Protein AF-0000000083422064 (afdb_homodimer)

pLDDT: mean 83.76, std 15.26, range [26.17, 97.67]

Solvent-accessible surface area (backbone atoms only — not comparable to full-atom values): 13224 Å² total; per-residue (Å²): 110,72,68,71,79,66,64,70,32,54,65,44,73,30,82,69,44,94,26,35,26,42,20,42,29,53,26,81,83,47,46,39,37,39,36,17,10,52,66,19,40,39,33,31,31,41,64,96,53,79,52,73,77,44,75,48,80,80,56,93,42,35,27,40,32,39,38,67,26,60,92,58,43,27,36,37,36,28,24,64,71,22,46,30,37,34,29,31,60,86,76,69,40,79,58,38,71,46,77,48,92,32,68,53,41,51,23,58,35,52,30,49,85,59,75,49,59,36,35,21,19,69,83,11,30,32,41,34,69,77,111,72,67,70,79,65,62,71,31,54,65,44,74,29,82,70,43,94,26,34,28,43,20,41,28,51,26,81,86,48,46,38,37,39,36,15,9,54,70,19,40,40,34,32,32,41,64,93,53,80,54,74,78,43,76,48,78,79,57,92,43,35,25,40,32,40,39,65,26,59,91,58,44,26,37,38,37,26,24,66,72,23,48,30,36,33,30,31,58,86,76,69,39,78,56,38,72,48,80,46,94,32,69,54,42,50,22,56,35,51,30,50,83,59,77,48,59,36,34,21,18,69,83,11,29,31,43,35,70,78

Secondary structure (DSSP, 8-state):
--S-GGGGS-EEEEE--SS-EEEEEE-TTSSEEEEEETTSEEEEEETT--SEEEEEE--SS-EEEEEEETTTTEEEEEETT-EEEEEETTTTEEEEEEE---TTEEEEEE-TTSS-EEEEETTSEEEEE-/--S-GGGGS-EEEEE--SS-EEEEEE-TTSSEEEEEETTSEEEEEETT--SEEEEEE--SS-EEEEEEETTTTEEEEEETT-EEEEEETTTTEEEEEEE---TTEEEEEE-TTSS-EEEEETTSEEEEE-

InterPro domains:
  IPR001680 WD40 repeat [PF00400] (11-45)
  IPR001680 WD40 repeat [PF00400] (51-87)
  IPR001680 WD40 repeat [PF00400] (94-128)
  IPR001680 WD40 repeat [PS50082] (14-55)
  IPR001680 WD40 repeat [PS50082] (56-97)
  IPR001680 WD40 repeat [PS50082] (98-130)
  IPR001680 WD40 repeat [SM00320] (7-46)
  IPR001680 WD40 repeat [SM00320] (49-88)
  IPR001680 WD40 repeat [SM00320] (91-130)
  IPR015943 WD40/YVTN repeat-like-containing domain superfamily [G3DSA:2.130.10.10] (6-129)
  IPR036322 WD40-repeat-containing domain superfamily [SSF50978] (12-128)

Organism: Drosophila navojoa (NCBI:txid7232)

Sequence (260 aa):
MALPRNLVAKIYDIKAHDGKVTSLDLGETGRVLVTGGEDRNVNLWAIGQDECFMSLTGHNRSIECVRFAYKDNFVYSADDIGIIRRWDLNAQKIYSTLNGHMKSVRTLDFNPSGEYVVSGSNDTTVRVPGMALPRNLVAKIYDIKAHDGKVTSLDLGETGRVLVTGGEDRNVNLWAIGQDECFMSLTGHNRSIECVRFAYKDNFVYSADDIGIIRRWDLNAQKIYSTLNGHMKSVRTLDFNPSGEYVVSGSNDTTVRVPG

Nearest PDB structures (foldseek):
  6ucs-assembly2_B  TM=9.108E-01  e=7.479E-09  Homo sapiens
  1vyh-assembly5_S  TM=8.909E-01  e=8.827E-09  Mus musculus
  3mxx-assembly1_A  TM=8.924E-01  e=1.373E-08  Homo sapiens
  8bb4-assembly1_Q  TM=8.888E-01  e=1.373E-08  Homo sapiens
  3uvk-assembly1_A  TM=8.900E-01  e=1.811E-08  Homo sapiens

Foldseek 3Di:
DPPPPVVVPDDDDAPFDPADWQEKEAAPVRQKMWTFFQNQWIFIDGPVDRDTPAIQHDGPGGWNYWYAEQRNQWIWIAHQQGKIFIAGVVVSDTPDIDPDNPGAFNDWDADRHRPDMWTDHPVRDIDDDD/DPPPPVVVPDDDDAPFDPADWQEKEAAPVRQKMWTFFQNQWIFIDGPVDRDTPAIQHDGPGGWNYWYAEQRNQWIWIAHQQGKIFIAGVVVSDTPDIDPDNPGAFNDWDADRHRPDMWTDHPVRDIDDDD

Structure (mmCIF, N/CA/C/O backbone):
data_AF-0000000083422064-model_v1
#
loop_
_entity.id
_entity.type
_entity.pdbx_description
1 polymer 'Uncharacterized protein'
#
loop_
_atom_site.group_PDB
_atom_site.id
_atom_site.type_symbol
_atom_site.label_atom_id
_atom_site.label_alt_id
_atom_site.label_comp_id
_atom_site.label_asym_id
_atom_site.label_entity_id
_atom_site.label_seq_id
_atom_site.pdbx_PDB_ins_code
_atom_site.Cartn_x
_atom_site.Cartn_y
_atom_site.Cartn_z
_atom_site.occupancy
_atom_site.B_iso_or_equiv
_atom_site.auth_seq_id
_atom_site.auth_comp_id
_atom_site.auth_asym_id
_atom_site.auth_atom_id
_atom_site.pdbx_PDB_model_num
ATOM 1 N N . MET A 1 1 ? 7.646 -15.205 -18.549 1 26.17 1 MET A N 1
ATOM 2 C CA . MET A 1 1 ? 8.693 -14.25 -18.9 1 26.17 1 MET A CA 1
ATOM 3 C C . MET A 1 1 ? 9.495 -13.845 -17.667 1 26.17 1 MET A C 1
ATOM 5 O O . MET A 1 1 ? 8.921 -13.496 -16.635 1 26.17 1 MET A O 1
ATOM 9 N N . ALA A 1 2 ? 10.786 -14.138 -17.528 1 32.12 2 ALA A N 1
ATOM 10 C CA . ALA A 1 2 ? 11.761 -13.823 -16.487 1 32.12 2 ALA A CA 1
ATOM 11 C C . ALA A 1 2 ? 11.591 -12.389 -15.992 1 32.12 2 ALA A C 1
ATOM 13 O O . ALA A 1 2 ? 11.122 -11.522 -16.733 1 32.12 2 ALA A O 1
ATOM 14 N N . LEU A 1 3 ? 11.169 -12.095 -14.844 1 40.22 3 LEU A N 1
ATOM 15 C CA . LEU A 1 3 ? 11.528 -10.714 -14.542 1 40.22 3 LEU A CA 1
ATOM 16 C C . LEU A 1 3 ? 12.691 -10.252 -15.415 1 40.22 3 LEU A C 1
ATOM 18 O O . LEU A 1 3 ? 13.598 -11.033 -15.712 1 40.22 3 LEU A O 1
ATOM 22 N N . PRO A 1 4 ? 12.498 -9.25 -16.308 1 38.63 4 PRO A N 1
ATOM 23 C CA . PRO A 1 4 ? 13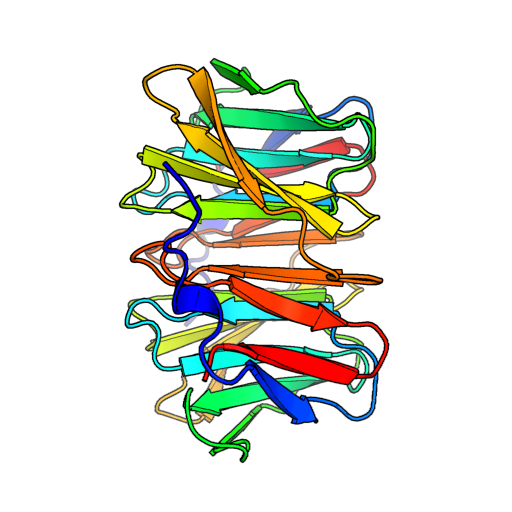.724 -8.998 -17.068 1 38.63 4 PRO A CA 1
ATOM 24 C C . PRO A 1 4 ? 14.988 -9.287 -16.263 1 38.63 4 PRO A C 1
ATOM 26 O O . PRO A 1 4 ? 15.011 -9.079 -15.047 1 38.63 4 PRO A O 1
ATOM 29 N N . ARG A 1 5 ? 15.738 -10.314 -16.543 1 38.61 5 ARG A N 1
ATOM 30 C CA . ARG A 1 5 ? 17.081 -10.656 -16.088 1 38.61 5 ARG A CA 1
ATOM 31 C C . ARG A 1 5 ? 17.777 -9.444 -15.476 1 38.61 5 ARG A C 1
ATOM 33 O O . ARG A 1 5 ? 18.631 -9.59 -14.599 1 38.61 5 ARG A O 1
ATOM 40 N N . ASN A 1 6 ? 17.61 -8.298 -16.181 1 39.03 6 ASN A N 1
ATOM 41 C CA . ASN A 1 6 ? 18.506 -7.188 -15.873 1 39.03 6 ASN A CA 1
ATOM 42 C C . ASN A 1 6 ? 18.104 -6.486 -14.579 1 39.03 6 ASN A C 1
ATOM 44 O O . ASN A 1 6 ? 18.235 -5.266 -14.464 1 39.03 6 ASN A O 1
ATOM 48 N N . LEU A 1 7 ? 17.117 -6.887 -13.983 1 42.7 7 LEU A N 1
ATOM 49 C CA . LEU A 1 7 ? 16.922 -6.237 -12.692 1 42.7 7 LEU A CA 1
ATOM 50 C C . LEU A 1 7 ? 18.22 -6.219 -11.891 1 42.7 7 LEU A C 1
ATOM 52 O O . LEU A 1 7 ? 18.212 -5.92 -10.694 1 42.7 7 LEU A O 1
ATOM 56 N N . VAL A 1 8 ? 19.224 -6.982 -12.412 1 44.28 8 VAL A N 1
ATOM 57 C CA . VAL A 1 8 ? 20.552 -6.883 -11.815 1 44.28 8 VAL A CA 1
ATOM 58 C C . VAL A 1 8 ? 21.013 -5.427 -11.818 1 44.28 8 VAL A C 1
ATOM 60 O O . VAL A 1 8 ? 22.21 -5.148 -11.919 1 44.28 8 VAL A O 1
ATOM 63 N N . ALA A 1 9 ? 20.157 -4.583 -12.326 1 52.78 9 ALA A N 1
ATOM 64 C CA . ALA A 1 9 ? 20.675 -3.228 -12.156 1 52.78 9 ALA A CA 1
ATOM 65 C C . ALA A 1 9 ? 21.11 -2.984 -10.714 1 52.78 9 ALA A C 1
ATOM 67 O O . ALA A 1 9 ? 20.698 -3.707 -9.804 1 52.78 9 ALA A O 1
ATOM 68 N N . LYS A 1 10 ? 22.078 -2.23 -10.548 1 62.45 10 LYS A N 1
ATOM 69 C CA . LYS A 1 10 ? 22.656 -1.809 -9.275 1 62.45 10 LYS A CA 1
ATOM 70 C C . LYS A 1 10 ? 21.566 -1.423 -8.279 1 62.45 10 LYS A C 1
ATOM 72 O O . LYS A 1 10 ? 20.698 -0.604 -8.587 1 62.45 10 LYS A O 1
ATOM 77 N N . ILE A 1 11 ? 21.212 -2.352 -7.436 1 73.82 11 ILE A N 1
ATOM 78 C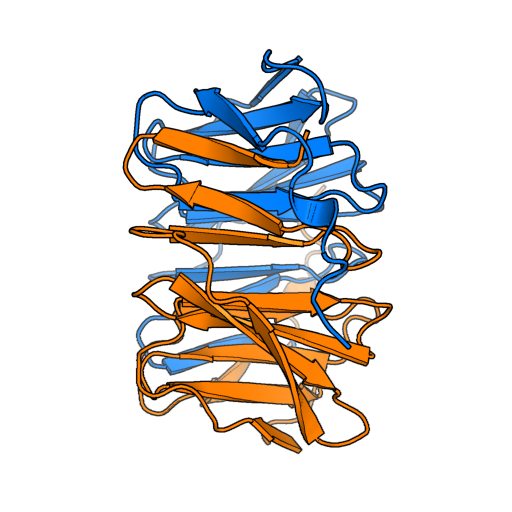 CA . ILE A 1 11 ? 20.344 -2.067 -6.299 1 73.82 11 ILE A CA 1
ATOM 79 C C . ILE A 1 11 ? 21.091 -1.205 -5.283 1 73.82 11 ILE A C 1
ATOM 81 O O . ILE A 1 11 ? 22.28 -1.416 -5.035 1 73.82 11 ILE A O 1
ATOM 85 N N . TYR A 1 12 ? 20.461 -0.091 -4.977 1 80 12 TYR A N 1
ATOM 86 C CA . TYR A 1 12 ? 21.033 0.681 -3.879 1 80 12 TYR A CA 1
ATOM 87 C C . TYR A 1 12 ? 20.023 0.856 -2.751 1 80 12 TYR A C 1
ATOM 89 O O . TYR A 1 12 ? 18.818 0.689 -2.957 1 80 12 TYR A O 1
ATOM 97 N N . ASP A 1 13 ? 20.543 1.109 -1.61 1 86.92 13 ASP A N 1
ATOM 98 C CA . ASP A 1 13 ? 19.72 1.285 -0.418 1 86.92 13 ASP A CA 1
ATOM 99 C C . ASP A 1 13 ? 19.609 2.76 -0.04 1 86.92 13 ASP A C 1
ATOM 101 O O . ASP A 1 13 ? 20.587 3.505 -0.135 1 86.92 13 ASP A O 1
ATOM 105 N N . ILE A 1 14 ? 18.424 3.078 0.308 1 90.04 14 ILE A N 1
ATOM 106 C CA . ILE A 1 14 ? 18.161 4.389 0.893 1 90.04 14 ILE A CA 1
ATOM 107 C C . ILE A 1 14 ? 17.89 4.242 2.388 1 90.04 14 ILE A C 1
ATOM 109 O O . ILE A 1 14 ? 17.079 3.408 2.799 1 90.04 14 ILE A O 1
ATOM 113 N N . LYS A 1 15 ? 18.645 4.977 3.221 1 92.37 15 LYS A N 1
ATOM 114 C CA . LYS A 1 15 ? 18.243 5.104 4.619 1 92.37 15 LYS A CA 1
ATOM 115 C C . LYS A 1 15 ? 17.055 6.051 4.765 1 92.37 15 LYS A C 1
ATOM 117 O O . LYS A 1 15 ? 17.231 7.269 4.842 1 92.37 15 LYS A O 1
ATOM 122 N N . ALA A 1 16 ? 15.942 5.481 4.848 1 93.47 16 ALA A N 1
ATOM 123 C CA . ALA A 1 16 ? 14.731 6.264 4.618 1 93.47 16 ALA A CA 1
ATOM 124 C C . ALA A 1 16 ? 14.193 6.839 5.925 1 93.47 16 ALA A C 1
ATOM 126 O O . ALA A 1 16 ? 13.546 7.889 5.93 1 93.47 16 ALA A O 1
ATOM 127 N N . HIS A 1 17 ? 14.445 6.078 7.017 1 95.2 17 HIS A N 1
ATOM 128 C CA . HIS A 1 17 ? 13.853 6.482 8.287 1 95.2 17 HIS A CA 1
ATOM 129 C C . HIS A 1 17 ? 14.768 6.133 9.457 1 95.2 17 HIS A C 1
ATOM 131 O O . HIS A 1 17 ? 15.722 5.368 9.297 1 95.2 17 HIS A O 1
ATOM 137 N N . ASP A 1 18 ? 14.518 6.785 10.593 1 93.96 18 ASP A N 1
ATOM 138 C CA . ASP A 1 18 ? 15.229 6.447 11.822 1 93.96 18 ASP A CA 1
ATOM 139 C C . ASP A 1 18 ? 14.6 5.236 12.506 1 93.96 18 ASP A C 1
ATOM 141 O O . ASP A 1 18 ? 15.199 4.643 13.405 1 93.96 18 ASP A O 1
ATOM 145 N N . GLY A 1 19 ? 13.436 4.85 12.131 1 92.51 19 GLY A N 1
ATOM 146 C CA . GLY A 1 19 ? 12.721 3.657 12.556 1 92.51 19 GLY A CA 1
ATOM 147 C C . GLY A 1 19 ? 12.327 2.754 11.401 1 92.51 19 GLY A C 1
ATOM 148 O O . GLY A 1 19 ? 12.752 2.971 10.264 1 92.51 19 GLY A O 1
ATOM 149 N N . LYS A 1 20 ? 11.601 1.743 11.675 1 91.29 20 LYS A N 1
ATOM 150 C CA . LYS A 1 20 ? 11.16 0.808 10.643 1 91.29 20 LYS A CA 1
ATOM 151 C C . LYS A 1 20 ? 10.38 1.528 9.547 1 91.29 20 LYS A C 1
ATOM 153 O O . LYS A 1 20 ? 9.59 2.431 9.83 1 91.29 20 LYS A O 1
ATOM 158 N N . VAL A 1 21 ? 10.645 1.12 8.301 1 93.02 21 VAL A N 1
ATOM 159 C CA . VAL A 1 21 ? 9.789 1.56 7.204 1 93.02 21 VAL A CA 1
ATOM 160 C C . VAL A 1 21 ? 8.485 0.765 7.215 1 93.02 21 VAL A C 1
ATOM 162 O O . VAL A 1 21 ? 8.498 -0.462 7.096 1 93.02 21 VAL A O 1
ATOM 165 N N . THR A 1 22 ? 7.369 1.404 7.272 1 90.57 22 THR A N 1
ATOM 166 C CA . THR A 1 22 ? 6.097 0.72 7.48 1 90.57 22 THR A CA 1
ATOM 167 C C . THR A 1 22 ? 5.276 0.702 6.194 1 90.57 22 THR A C 1
ATOM 169 O O . THR A 1 22 ? 4.384 -0.134 6.032 1 90.57 22 THR A O 1
ATOM 172 N N . SER A 1 23 ? 5.562 1.61 5.331 1 91.06 23 SER A N 1
ATOM 173 C CA . SER A 1 23 ? 4.822 1.722 4.079 1 91.06 23 SER A CA 1
ATOM 174 C C . SER A 1 23 ? 5.604 2.525 3.045 1 91.06 23 SER A C 1
ATOM 176 O O . SER A 1 23 ? 6.425 3.373 3.4 1 91.06 23 SER A O 1
ATOM 178 N N . LEU A 1 24 ? 5.385 2.262 1.788 1 93.58 24 LEU A N 1
ATOM 179 C CA . LEU A 1 24 ? 5.919 3.076 0.702 1 93.58 24 LEU A CA 1
ATOM 180 C C . LEU A 1 24 ? 4.991 3.045 -0.508 1 93.58 24 LEU A C 1
ATOM 182 O O . LEU A 1 24 ? 4.119 2.179 -0.605 1 93.58 24 LEU A O 1
ATOM 186 N N . ASP A 1 25 ? 5.062 3.994 -1.339 1 92.84 25 ASP A N 1
ATOM 187 C CA . ASP A 1 25 ? 4.266 4.132 -2.555 1 92.84 25 ASP A CA 1
ATOM 188 C C . ASP A 1 25 ? 5.053 4.853 -3.647 1 92.84 25 ASP A C 1
ATOM 190 O O . ASP A 1 25 ? 5.636 5.912 -3.404 1 92.84 25 ASP A O 1
ATOM 194 N N . LEU A 1 26 ? 5.083 4.201 -4.774 1 92.13 26 LEU A N 1
ATOM 195 C CA . LEU A 1 26 ? 5.724 4.823 -5.928 1 92.13 26 LEU A CA 1
ATOM 196 C C . LEU A 1 26 ? 4.735 5.693 -6.696 1 92.13 26 LEU A C 1
ATOM 198 O O . LEU A 1 26 ? 3.615 5.264 -6.981 1 92.13 26 LEU A O 1
ATOM 202 N N . GLY A 1 27 ? 5.203 6.823 -7.024 1 90.96 27 GLY A N 1
ATOM 203 C CA . GLY A 1 27 ? 4.36 7.725 -7.793 1 90.96 27 GLY A CA 1
ATOM 204 C C . GLY A 1 27 ? 4.057 7.214 -9.189 1 90.96 27 GLY A C 1
ATOM 205 O O . GLY A 1 27 ? 4.692 6.267 -9.66 1 90.96 27 GLY A O 1
ATOM 206 N N . GLU A 1 28 ? 3.178 7.876 -9.814 1 85.4 28 GLU A N 1
ATOM 207 C CA . GLU A 1 28 ? 2.663 7.434 -11.107 1 85.4 28 GLU A CA 1
ATOM 208 C C . GLU A 1 28 ? 3.753 7.461 -12.174 1 85.4 28 GLU A C 1
ATOM 210 O O . GLU A 1 28 ? 3.721 6.673 -13.121 1 85.4 28 GLU A O 1
ATOM 215 N N . THR A 1 29 ? 4.693 8.363 -12.011 1 84.1 29 THR A N 1
ATOM 216 C CA . THR A 1 29 ? 5.759 8.464 -13.003 1 84.1 29 THR A CA 1
ATOM 217 C C . THR A 1 29 ? 6.883 7.481 -12.691 1 84.1 29 THR A C 1
ATOM 219 O O . THR A 1 29 ? 7.762 7.25 -13.524 1 84.1 29 THR A O 1
ATOM 222 N N . GLY A 1 30 ? 6.84 6.977 -11.453 1 86.54 30 GLY A N 1
ATOM 223 C CA . GLY A 1 30 ? 7.894 6.068 -11.034 1 86.54 30 GLY A CA 1
ATOM 224 C C . GLY A 1 30 ? 9.174 6.78 -10.638 1 86.54 30 GLY A C 1
ATOM 225 O O . GLY A 1 30 ? 10.209 6.142 -10.438 1 86.54 30 GLY A O 1
ATOM 226 N N . ARG A 1 31 ? 9.108 8.069 -10.448 1 88.55 31 ARG A N 1
ATOM 227 C CA . ARG A 1 31 ? 10.31 8.855 -10.191 1 88.55 31 ARG A CA 1
ATOM 228 C C . ARG A 1 31 ? 10.37 9.304 -8.734 1 88.55 31 ARG A C 1
ATOM 230 O O . ARG A 1 31 ? 11.417 9.745 -8.257 1 88.55 31 ARG A O 1
ATOM 237 N N . VAL A 1 32 ? 9.273 9.293 -8.149 1 93.2 32 VAL A N 1
ATOM 238 C CA . VAL A 1 32 ? 9.217 9.758 -6.768 1 93.2 32 VAL A CA 1
ATOM 239 C C . VAL A 1 32 ? 8.647 8.659 -5.874 1 93.2 32 VAL A C 1
ATOM 241 O O . VAL A 1 32 ? 7.672 7.997 -6.24 1 93.2 32 VAL A O 1
ATOM 244 N N . LEU A 1 33 ? 9.297 8.457 -4.774 1 94.72 33 LEU A N 1
ATOM 245 C CA . LEU A 1 33 ? 8.917 7.486 -3.753 1 94.72 33 LEU A CA 1
ATOM 246 C C . LEU A 1 33 ? 8.53 8.186 -2.455 1 94.72 33 LEU A C 1
ATOM 248 O O . LEU A 1 33 ? 9.214 9.115 -2.017 1 94.72 33 LEU A O 1
ATOM 252 N N . VAL A 1 34 ? 7.374 7.811 -1.912 1 96.11 34 VAL A N 1
ATOM 253 C CA . VAL A 1 34 ? 7.04 8.272 -0.568 1 96.11 34 VAL A CA 1
ATOM 254 C C . VAL A 1 34 ? 7.163 7.114 0.42 1 96.11 34 VAL A C 1
ATOM 256 O O . VAL A 1 34 ? 6.789 5.981 0.108 1 96.11 34 VAL A O 1
ATOM 259 N N . THR A 1 35 ? 7.721 7.389 1.588 1 96.26 35 THR A N 1
ATOM 260 C CA . THR A 1 35 ? 7.869 6.387 2.638 1 96.26 35 THR A CA 1
ATOM 261 C C . THR A 1 35 ? 7.297 6.898 3.957 1 96.26 35 THR A C 1
ATOM 263 O O . THR A 1 35 ? 7.348 8.097 4.239 1 96.26 35 THR A O 1
ATOM 266 N N . GLY A 1 36 ? 6.69 6.007 4.65 1 95.73 36 GLY A N 1
ATOM 267 C CA . GLY A 1 36 ? 6.278 6.239 6.025 1 95.73 36 GLY A CA 1
ATOM 268 C C . GLY A 1 36 ? 6.999 5.35 7.021 1 95.73 36 GLY A C 1
ATOM 269 O O . GLY A 1 36 ? 7.31 4.196 6.72 1 95.73 36 GLY A O 1
ATOM 270 N N . GLY A 1 37 ? 7.178 5.863 8.203 1 95.06 37 GLY A N 1
ATOM 271 C CA . GLY A 1 37 ? 7.951 5.091 9.164 1 95.06 37 GLY A CA 1
ATOM 272 C C . GLY A 1 37 ? 7.434 5.217 10.584 1 95.06 37 GLY A C 1
ATOM 273 O O . GLY A 1 37 ? 6.49 5.967 10.843 1 95.06 37 GLY A O 1
ATOM 274 N N . GLU A 1 38 ? 8.087 4.458 11.376 1 95.34 38 GLU A N 1
ATOM 275 C CA . GLU A 1 38 ? 7.78 4.498 12.802 1 95.34 38 GLU A CA 1
ATOM 276 C C . GLU A 1 38 ? 8.281 5.791 13.439 1 95.34 38 GLU A C 1
ATOM 278 O O . GLU A 1 38 ? 7.9 6.124 14.563 1 95.34 38 GLU A O 1
ATOM 283 N N . ASP A 1 39 ? 9.118 6.543 12.841 1 95.94 39 ASP A N 1
ATOM 284 C CA . ASP A 1 39 ? 9.63 7.817 13.336 1 95.94 39 ASP A CA 1
ATOM 285 C C . ASP A 1 39 ? 8.604 8.932 13.146 1 95.94 39 ASP A C 1
ATOM 287 O O . ASP A 1 39 ? 8.88 10.095 13.449 1 95.94 39 ASP A O 1
ATOM 291 N N . ARG A 1 40 ? 7.491 8.662 12.512 1 96.58 40 ARG A N 1
ATOM 292 C CA . ARG A 1 40 ? 6.329 9.538 12.4 1 96.58 40 ARG A CA 1
ATOM 293 C C . ARG A 1 40 ? 6.468 10.484 11.212 1 96.58 40 ARG A C 1
ATOM 295 O O . ARG A 1 40 ? 5.696 11.434 11.075 1 96.58 40 ARG A O 1
ATOM 302 N N . ASN A 1 41 ? 7.466 10.232 10.363 1 96.73 41 ASN A N 1
ATOM 303 C CA . ASN A 1 41 ? 7.698 11.11 9.221 1 96.73 41 ASN A CA 1
ATOM 304 C C . ASN A 1 41 ? 7.193 10.485 7.923 1 96.73 41 ASN A C 1
ATOM 306 O O . ASN A 1 41 ? 7.197 9.262 7.775 1 96.73 41 ASN A O 1
ATOM 310 N N . VAL A 1 42 ? 6.761 11.323 7.048 1 97.19 42 VAL A N 1
ATOM 311 C CA . VAL A 1 42 ? 6.504 10.997 5.649 1 97.19 42 VAL A CA 1
ATOM 312 C C . VAL A 1 42 ? 7.584 11.619 4.767 1 97.19 42 VAL A C 1
ATOM 314 O O . VAL A 1 42 ? 7.681 12.845 4.666 1 97.19 42 VAL A O 1
ATOM 317 N N . ASN A 1 43 ? 8.377 10.76 4.16 1 97.67 43 ASN A N 1
ATOM 318 C CA . ASN A 1 43 ? 9.533 11.239 3.411 1 97.67 43 ASN A CA 1
ATOM 319 C C . ASN A 1 43 ? 9.376 10.985 1.915 1 97.67 43 ASN A C 1
ATOM 321 O O . ASN A 1 43 ? 8.895 9.926 1.508 1 97.67 43 ASN A O 1
ATOM 325 N N . LEU A 1 44 ? 9.799 11.923 1.142 1 97.16 44 LEU A N 1
ATOM 326 C CA . LEU A 1 44 ? 9.775 11.792 -0.31 1 97.16 44 LEU A CA 1
ATOM 327 C C . LEU A 1 44 ? 11.191 11.731 -0.874 1 97.16 44 LEU A C 1
ATOM 329 O O . LEU A 1 44 ? 12.07 12.477 -0.437 1 97.16 44 LEU A O 1
ATOM 333 N N . TRP A 1 45 ? 11.336 10.875 -1.81 1 95.39 45 TRP A N 1
ATOM 334 C CA . TRP A 1 45 ? 12.625 10.587 -2.43 1 95.39 45 TRP A CA 1
ATOM 335 C C . TRP A 1 45 ? 12.523 10.649 -3.951 1 95.39 45 TRP A C 1
ATOM 337 O O . TRP A 1 45 ? 11.518 10.228 -4.529 1 95.39 45 TRP A O 1
ATOM 347 N N . ALA A 1 46 ? 13.584 11.139 -4.551 1 92.23 46 ALA A N 1
ATOM 348 C CA . ALA A 1 46 ? 13.739 10.972 -5.993 1 92.23 46 ALA A CA 1
ATOM 349 C C . ALA A 1 46 ? 14.493 9.686 -6.319 1 92.23 46 ALA A C 1
ATOM 351 O O . ALA A 1 46 ? 15.586 9.45 -5.797 1 92.23 46 ALA A O 1
ATOM 352 N N . ILE A 1 47 ? 13.84 8.917 -7.109 1 86.39 47 ILE A N 1
ATOM 353 C CA . ILE A 1 47 ? 14.497 7.671 -7.488 1 86.39 47 ILE A CA 1
ATOM 354 C C . ILE A 1 47 ? 15.809 7.977 -8.207 1 86.39 47 ILE A C 1
ATOM 356 O O . ILE A 1 47 ? 15.852 8.827 -9.099 1 86.39 47 ILE A O 1
ATOM 360 N N . GLY A 1 48 ? 16.827 7.306 -7.849 1 82.99 48 GLY A N 1
ATOM 361 C CA . GLY A 1 48 ? 18.147 7.556 -8.406 1 82.99 48 GLY A CA 1
ATOM 362 C C . GLY A 1 48 ? 18.988 8.487 -7.552 1 82.99 48 GLY A C 1
ATOM 363 O O . GLY A 1 48 ? 20.16 8.725 -7.853 1 82.99 48 GLY A O 1
ATOM 364 N N . GLN A 1 49 ? 18.363 9.052 -6.595 1 83.79 49 GLN A N 1
ATOM 365 C CA . GLN A 1 49 ? 19.061 9.89 -5.625 1 83.79 49 GLN A CA 1
ATOM 366 C C . GLN A 1 49 ? 18.993 9.284 -4.226 1 83.79 49 GLN A C 1
ATOM 368 O O . GLN A 1 49 ? 18.085 8.507 -3.924 1 83.79 49 GLN A O 1
ATOM 373 N N . ASP A 1 50 ? 19.956 9.638 -3.418 1 82.74 50 ASP A N 1
ATOM 374 C CA . ASP A 1 50 ? 20.016 9.011 -2.101 1 82.74 50 ASP A CA 1
ATOM 375 C C . ASP A 1 50 ? 19.565 9.981 -1.011 1 82.74 50 ASP A C 1
ATOM 377 O O . ASP A 1 50 ? 19.612 9.653 0.176 1 82.74 50 ASP A O 1
ATOM 381 N N . GLU A 1 51 ? 19.114 11.057 -1.485 1 87.61 51 GLU A N 1
ATOM 382 C CA . GLU A 1 51 ? 18.719 12.032 -0.472 1 87.61 51 GLU A CA 1
ATOM 383 C C . GLU A 1 51 ? 17.209 12.252 -0.477 1 87.61 51 GLU A C 1
ATOM 385 O O . GLU A 1 51 ? 16.59 12.32 -1.541 1 87.61 51 GLU A O 1
ATOM 390 N N . CYS A 1 52 ? 16.725 12.386 0.748 1 91.91 52 CYS A N 1
ATOM 391 C CA . CYS A 1 52 ? 15.337 12.79 0.943 1 91.91 52 CYS A CA 1
ATOM 392 C C . CYS A 1 52 ? 15.133 14.248 0.551 1 91.91 52 CYS A C 1
ATOM 394 O O . CYS A 1 52 ? 15.759 15.143 1.121 1 91.91 52 CYS A O 1
ATOM 396 N N . PHE A 1 53 ? 14.244 14.464 -0.434 1 93.25 53 PHE A N 1
ATOM 397 C CA . PHE A 1 53 ? 14.143 15.851 -0.874 1 93.25 53 PHE A CA 1
ATOM 398 C C . PHE A 1 53 ? 13.013 16.569 -0.147 1 93.25 53 PHE A C 1
ATOM 400 O O . PHE A 1 53 ? 12.916 17.797 -0.197 1 93.25 53 PHE A O 1
ATOM 407 N N . MET A 1 54 ? 12.122 15.885 0.582 1 95.63 54 MET A N 1
ATOM 408 C CA . MET A 1 54 ? 11.031 16.466 1.36 1 95.63 54 MET A CA 1
ATOM 409 C C . MET A 1 54 ? 10.647 15.556 2.522 1 95.63 54 MET A C 1
ATOM 411 O O . MET A 1 54 ? 10.503 14.345 2.346 1 95.63 54 MET A O 1
ATOM 415 N N . SER A 1 55 ? 10.542 16.151 3.684 1 96.87 55 SER A N 1
ATOM 416 C CA . SER A 1 55 ? 10.047 15.452 4.865 1 96.87 55 SER A CA 1
ATOM 417 C C . SER A 1 55 ? 8.822 16.149 5.447 1 96.87 55 SER A C 1
ATOM 419 O O . SER A 1 55 ? 8.887 17.323 5.819 1 96.87 55 SER A O 1
ATOM 421 N N . LEU A 1 56 ? 7.776 15.45 5.466 1 96.94 56 LEU A N 1
ATOM 422 C CA . LEU A 1 56 ? 6.518 15.973 5.987 1 96.94 56 LEU A CA 1
ATOM 423 C C . LEU A 1 56 ? 6.3 15.527 7.429 1 96.94 56 LEU A C 1
ATOM 425 O O . LEU A 1 56 ? 6.209 14.328 7.705 1 96.94 56 LEU A O 1
ATOM 429 N N . THR A 1 57 ? 6.22 16.554 8.294 1 95.66 57 THR A N 1
ATOM 430 C CA . THR A 1 57 ? 6.076 16.305 9.724 1 95.66 57 THR A CA 1
ATOM 431 C C . THR A 1 57 ? 4.737 16.831 10.233 1 95.66 57 THR A C 1
ATOM 433 O O . THR A 1 57 ? 4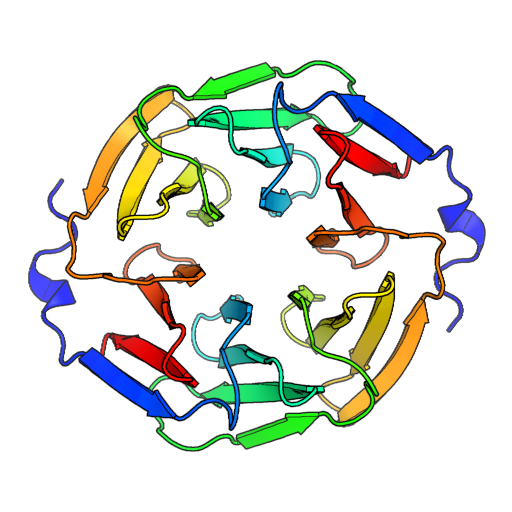.3 17.915 9.84 1 95.66 57 THR A O 1
ATOM 436 N N . GLY A 1 58 ? 4.033 15.914 10.87 1 94.05 58 GLY A N 1
ATOM 437 C CA . GLY A 1 58 ? 2.743 16.326 11.402 1 94.05 58 GLY A CA 1
ATOM 438 C C . GLY A 1 58 ? 2.055 15.24 12.206 1 94.05 58 GLY A C 1
ATOM 439 O O . GLY A 1 58 ? 1.163 15.525 13.009 1 94.05 58 GLY A O 1
ATOM 440 N N . HIS A 1 59 ? 2.422 14.06 11.982 1 93.99 59 HIS A N 1
ATOM 441 C CA . HIS A 1 59 ? 1.903 12.956 12.781 1 93.99 59 HIS A CA 1
ATOM 442 C C . HIS A 1 59 ? 2.597 12.882 14.137 1 93.99 59 HIS A C 1
ATOM 444 O O . HIS A 1 59 ? 3.789 13.178 14.246 1 93.99 59 HIS A O 1
ATOM 450 N N . ASN A 1 60 ? 1.912 12.482 15.154 1 94.35 60 ASN A N 1
ATOM 451 C CA . ASN A 1 60 ? 2.476 12.279 16.484 1 94.35 60 ASN A CA 1
ATOM 452 C C . ASN A 1 60 ? 2.632 10.796 16.807 1 94.35 60 ASN A C 1
ATOM 454 O O . ASN A 1 60 ? 3.028 10.436 17.917 1 94.35 60 ASN A O 1
ATOM 458 N N . ARG A 1 61 ? 2.259 10.008 15.837 1 93.39 61 ARG A N 1
ATOM 459 C CA . ARG A 1 61 ? 2.342 8.557 15.977 1 93.39 61 ARG A CA 1
ATOM 460 C C . ARG A 1 61 ? 2.946 7.921 14.73 1 93.39 61 ARG A C 1
ATOM 462 O O . ARG A 1 61 ? 3.147 8.595 13.718 1 93.39 61 ARG A O 1
ATOM 469 N N . SER A 1 62 ? 3.258 6.638 14.908 1 93.36 62 SER A N 1
ATOM 470 C CA . SER A 1 62 ? 3.837 5.889 13.797 1 93.36 62 SER A CA 1
ATOM 471 C C . SER A 1 62 ? 2.921 5.914 12.578 1 93.36 62 SER A C 1
ATOM 473 O O . SER A 1 62 ? 1.702 5.784 12.708 1 93.36 62 SER A O 1
ATOM 475 N N . ILE A 1 63 ? 3.537 6.028 11.385 1 92.41 63 ILE A N 1
ATOM 476 C CA . ILE A 1 63 ? 2.799 5.977 10.128 1 92.41 63 ILE A CA 1
ATOM 477 C C . ILE A 1 63 ? 2.557 4.522 9.73 1 92.41 63 ILE A C 1
ATOM 479 O O . ILE A 1 63 ? 3.478 3.703 9.759 1 92.41 63 ILE A O 1
ATOM 483 N N . GLU A 1 64 ? 1.36 4.209 9.313 1 87.59 64 GLU A N 1
ATOM 484 C CA . GLU A 1 64 ? 1.034 2.842 8.919 1 87.59 64 GLU A CA 1
ATOM 485 C C . GLU A 1 64 ? 0.867 2.728 7.407 1 87.59 64 GLU A C 1
ATOM 487 O O . GLU A 1 64 ? 1.078 1.658 6.832 1 87.59 64 GLU A O 1
ATOM 492 N N . CYS A 1 65 ? 0.526 3.863 6.821 1 89.53 65 CYS A N 1
ATOM 493 C CA . CYS A 1 65 ? 0.267 3.815 5.386 1 89.53 65 CYS A CA 1
ATOM 494 C C . CYS A 1 65 ? 0.504 5.176 4.744 1 89.53 65 CYS A C 1
ATOM 496 O O . CYS A 1 65 ? 0.151 6.208 5.317 1 89.53 65 CYS A O 1
ATOM 498 N N . VAL A 1 66 ? 1.053 5.147 3.528 1 92.47 66 VAL A N 1
ATOM 499 C CA . VAL A 1 66 ? 1.186 6.337 2.694 1 92.47 66 VAL A CA 1
ATOM 500 C C . VAL A 1 66 ? 0.772 6.011 1.26 1 92.47 66 VAL A C 1
ATOM 502 O O . VAL A 1 66 ? 1.041 4.915 0.763 1 92.47 66 VAL A O 1
ATOM 505 N N . ARG A 1 67 ? 0.133 6.963 0.625 1 91.53 67 ARG A N 1
ATOM 506 C CA . ARG A 1 67 ? -0.31 6.786 -0.754 1 91.53 67 ARG A CA 1
ATOM 507 C C . ARG A 1 67 ? -0.311 8.114 -1.504 1 91.53 67 ARG A C 1
ATOM 509 O O . ARG A 1 67 ? -0.759 9.133 -0.973 1 91.53 67 ARG A O 1
ATOM 516 N N . PHE A 1 68 ? 0.233 8.024 -2.755 1 91.37 68 PHE A N 1
ATOM 517 C CA . PHE A 1 68 ? 0.074 9.173 -3.638 1 91.37 68 PHE A CA 1
ATOM 518 C C . PHE A 1 68 ? -1.371 9.3 -4.107 1 91.37 68 PHE A C 1
ATOM 520 O O . PHE A 1 68 ? -2.094 8.304 -4.182 1 91.37 68 PHE A O 1
ATOM 527 N N . ALA A 1 69 ? -1.681 10.54 -4.347 1 87.11 69 ALA A N 1
ATOM 528 C CA . ALA A 1 69 ? -3.003 10.818 -4.902 1 87.11 69 ALA A CA 1
ATOM 529 C C . ALA A 1 69 ? -2.964 12.023 -5.837 1 87.11 69 ALA A C 1
ATOM 531 O O . ALA A 1 69 ? -1.994 12.784 -5.839 1 87.11 69 ALA A O 1
ATOM 532 N N . TYR A 1 70 ? -4.012 12.154 -6.697 1 87.3 70 TYR A N 1
ATOM 533 C CA . TYR A 1 70 ? -4.216 13.3 -7.575 1 87.3 70 TYR A CA 1
ATOM 534 C C . TYR A 1 70 ? -2.973 13.574 -8.413 1 87.3 70 TYR A C 1
ATOM 536 O O . TYR A 1 70 ? -2.455 14.693 -8.42 1 87.3 70 TYR A O 1
ATOM 544 N N . LYS A 1 71 ? -2.508 12.447 -9.076 1 84.94 71 LYS A N 1
ATOM 545 C CA . LYS A 1 71 ? -1.364 12.533 -9.98 1 84.94 71 LYS A CA 1
ATOM 546 C C . LYS A 1 71 ? -0.11 12.984 -9.237 1 84.94 71 LYS A C 1
ATOM 548 O O . LYS A 1 71 ? 0.575 13.912 -9.673 1 84.94 71 LYS A O 1
ATOM 553 N N . ASP A 1 72 ? 0.067 12.533 -8.017 1 89.2 72 ASP A N 1
ATOM 554 C CA . ASP A 1 72 ? 1.26 12.683 -7.19 1 89.2 72 ASP A CA 1
ATOM 555 C C . ASP A 1 72 ? 1.339 14.084 -6.588 1 89.2 72 ASP A C 1
ATOM 557 O O . ASP A 1 72 ? 2.381 14.483 -6.064 1 89.2 72 ASP A O 1
ATOM 561 N N . ASN A 1 73 ? 0.198 14.872 -6.682 1 92.71 73 ASN A N 1
ATOM 562 C CA . ASN A 1 73 ? 0.213 16.206 -6.09 1 92.71 73 ASN A CA 1
ATOM 563 C C . ASN A 1 73 ? -0.062 16.156 -4.59 1 92.71 73 ASN A C 1
ATOM 565 O O . ASN A 1 73 ? 0.215 17.119 -3.872 1 92.71 73 ASN A O 1
ATOM 569 N N . PHE A 1 74 ? -0.683 15.045 -4.253 1 92.65 74 PHE A N 1
ATOM 570 C CA . PHE A 1 74 ? -1 14.858 -2.843 1 92.65 74 PHE A CA 1
ATOM 571 C C . PHE A 1 74 ? -0.482 13.514 -2.345 1 92.65 74 PHE A C 1
ATOM 573 O O . PHE A 1 74 ? -0.296 12.584 -3.132 1 92.65 74 PHE A O 1
ATOM 580 N N . VAL A 1 75 ? -0.243 13.477 -1.038 1 93.75 75 VAL A N 1
ATOM 581 C CA . VAL A 1 75 ? 0.026 12.225 -0.338 1 93.75 75 VAL A CA 1
ATOM 582 C C . VAL A 1 75 ? -0.915 12.087 0.857 1 93.75 75 VAL A C 1
ATOM 584 O O . VAL A 1 75 ? -1.128 13.048 1.601 1 93.75 75 VAL A O 1
ATOM 587 N N . TYR A 1 76 ? -1.461 10.921 0.903 1 90.39 76 TYR A N 1
ATOM 588 C CA . TYR A 1 76 ? -2.181 10.576 2.124 1 90.39 76 TYR A CA 1
ATOM 589 C C . TYR A 1 76 ? -1.296 9.774 3.071 1 90.39 76 TYR A C 1
ATOM 591 O O . TYR A 1 76 ? -0.54 8.902 2.635 1 90.39 76 TYR A O 1
ATOM 599 N N . SER A 1 77 ? -1.424 10.07 4.323 1 91.36 77 SER A N 1
ATOM 600 C CA . SER A 1 77 ? -0.784 9.277 5.368 1 91.36 77 SER A CA 1
ATOM 601 C C . SER A 1 77 ? -1.769 8.93 6.479 1 91.36 77 SER A C 1
ATOM 603 O O . SER A 1 77 ? -2.665 9.717 6.791 1 91.36 77 SER A O 1
ATOM 605 N N . ALA A 1 78 ? -1.554 7.755 6.998 1 88.7 78 ALA A N 1
ATOM 606 C CA . ALA A 1 78 ? -2.364 7.319 8.133 1 88.7 78 ALA A CA 1
ATOM 607 C C . ALA A 1 78 ? -1.484 6.815 9.273 1 88.7 78 ALA A C 1
ATOM 609 O O . ALA A 1 78 ? -0.499 6.111 9.041 1 88.7 78 ALA A O 1
ATOM 610 N N . ASP A 1 79 ? -1.939 7.173 10.477 1 89.89 79 ASP A N 1
ATOM 611 C CA . ASP A 1 79 ? -1.175 6.682 11.62 1 89.89 79 ASP A CA 1
ATOM 612 C C . ASP A 1 79 ? -1.9 5.532 12.313 1 89.89 79 ASP A C 1
ATOM 614 O O . ASP A 1 79 ? -2.944 5.075 11.842 1 89.89 79 ASP A O 1
ATOM 618 N N . ASP A 1 80 ? -1.307 5.029 13.365 1 84.1 80 ASP A N 1
ATOM 619 C CA . ASP A 1 80 ? -1.746 3.762 13.941 1 84.1 80 ASP A CA 1
ATOM 620 C C . ASP A 1 80 ? -3.022 3.944 14.761 1 84.1 80 ASP A C 1
ATOM 622 O O . ASP A 1 80 ? -3.611 2.967 15.227 1 84.1 80 ASP A O 1
ATOM 626 N N . ILE A 1 81 ? -3.551 5.144 14.92 1 82.47 81 ILE A N 1
ATOM 627 C CA . ILE A 1 81 ? -4.82 5.33 15.616 1 82.47 81 ILE A CA 1
ATOM 628 C C . ILE A 1 81 ? -5.886 5.8 14.629 1 82.47 81 ILE A C 1
ATOM 630 O O . ILE A 1 81 ? -6.985 6.188 15.031 1 82.47 81 ILE A O 1
ATOM 634 N N . GLY A 1 82 ? -5.509 5.923 13.362 1 80.97 82 GLY A N 1
ATOM 635 C CA . GLY A 1 82 ? -6.52 6.11 12.334 1 80.97 82 GLY A CA 1
ATOM 636 C C . GLY A 1 82 ? -6.666 7.555 11.896 1 80.97 82 GLY A C 1
ATOM 637 O O . GLY A 1 82 ? -7.645 7.915 11.239 1 80.97 82 GLY A O 1
ATOM 638 N N . ILE A 1 83 ? -5.726 8.427 12.273 1 86.74 83 ILE A N 1
ATOM 639 C CA . ILE A 1 83 ? -5.723 9.79 11.752 1 86.74 83 ILE A CA 1
ATOM 640 C C . ILE A 1 83 ? -5.115 9.807 10.352 1 86.74 83 ILE A C 1
ATOM 642 O O . ILE A 1 83 ? -3.98 9.365 10.155 1 86.74 83 ILE A O 1
ATOM 646 N N . ILE A 1 84 ? -5.878 10.388 9.447 1 88.3 84 ILE A N 1
ATOM 647 C CA . ILE A 1 84 ? -5.422 10.475 8.064 1 88.3 84 ILE A CA 1
ATOM 648 C C . ILE A 1 84 ? -5.151 11.933 7.701 1 88.3 84 ILE A C 1
ATOM 650 O O . ILE A 1 84 ? -5.981 12.808 7.958 1 88.3 84 ILE A O 1
ATOM 654 N N . ARG A 1 85 ? -4.024 12.13 7.139 1 91.76 85 ARG A N 1
ATOM 655 C CA . ARG A 1 85 ? -3.671 13.465 6.666 1 91.76 85 ARG A CA 1
ATOM 656 C C . ARG A 1 85 ? -3.481 13.477 5.153 1 91.76 85 ARG A C 1
ATOM 658 O O . ARG A 1 85 ? -2.902 12.547 4.587 1 91.76 85 ARG A O 1
ATOM 665 N N . ARG A 1 86 ? -3.964 14.498 4.578 1 90.75 86 ARG A N 1
ATOM 666 C CA . ARG A 1 86 ? -3.701 14.799 3.175 1 90.75 86 ARG A CA 1
ATOM 667 C C . ARG A 1 86 ? -2.703 15.944 3.038 1 90.75 86 ARG A C 1
ATOM 669 O O . ARG A 1 86 ? -2.954 17.054 3.514 1 90.75 86 ARG A O 1
ATOM 676 N N . TRP A 1 87 ? -1.637 15.62 2.372 1 95.66 87 TRP A N 1
ATOM 677 C CA . TRP A 1 87 ? -0.561 16.593 2.212 1 95.66 87 TRP A CA 1
ATOM 678 C C . TRP A 1 87 ? -0.583 17.203 0.814 1 95.66 87 TRP A C 1
ATOM 680 O O . TRP A 1 87 ? -0.676 16.484 -0.183 1 95.66 87 TRP A O 1
ATOM 690 N N . ASP A 1 88 ? -0.546 18.486 0.762 1 95.86 88 ASP A N 1
ATOM 691 C CA . ASP A 1 88 ? -0.268 19.186 -0.488 1 95.86 88 ASP A CA 1
ATOM 692 C C . ASP A 1 88 ? 1.235 19.281 -0.743 1 95.86 88 ASP A C 1
ATOM 694 O O . ASP A 1 88 ? 1.941 20.02 -0.054 1 95.86 88 ASP A O 1
ATOM 698 N N . LEU A 1 89 ? 1.697 18.606 -1.705 1 95.82 89 LEU A N 1
ATOM 699 C CA . LEU A 1 89 ? 3.139 18.502 -1.903 1 95.82 89 LEU A CA 1
ATOM 700 C C . LEU A 1 89 ? 3.703 19.793 -2.486 1 95.82 89 LEU A C 1
ATOM 702 O O . LEU A 1 89 ? 4.878 20.108 -2.287 1 95.82 89 LEU A O 1
ATOM 706 N N . ASN A 1 90 ? 2.915 20.454 -3.178 1 95 90 ASN A N 1
ATOM 707 C CA . ASN A 1 90 ? 3.371 21.737 -3.703 1 95 90 ASN A CA 1
ATOM 708 C C . ASN A 1 90 ? 3.521 22.774 -2.594 1 95 90 ASN A C 1
ATOM 710 O O . ASN A 1 90 ? 4.509 23.51 -2.556 1 95 90 ASN A O 1
ATOM 714 N N . ALA A 1 91 ? 2.618 22.778 -1.67 1 95.15 91 ALA A N 1
ATOM 715 C CA . ALA A 1 91 ? 2.659 23.713 -0.549 1 95.15 91 ALA A CA 1
ATOM 716 C C . ALA A 1 91 ? 3.445 23.131 0.622 1 95.15 91 ALA A C 1
ATOM 718 O O . ALA A 1 91 ? 3.807 23.853 1.555 1 95.15 91 ALA A O 1
ATOM 719 N N . GLN A 1 92 ? 3.68 21.86 0.58 1 93.85 92 GLN A N 1
ATOM 720 C CA . GLN A 1 92 ? 4.377 21.111 1.621 1 93.85 92 GLN A CA 1
ATOM 721 C C . GLN A 1 92 ? 3.704 21.298 2.977 1 93.85 92 GLN A C 1
ATOM 723 O O . GLN A 1 92 ? 4.369 21.608 3.968 1 93.85 92 GLN A O 1
ATOM 728 N N . LYS A 1 93 ? 2.401 21.191 2.965 1 93.97 93 LYS A N 1
ATOM 729 C CA . LYS A 1 93 ? 1.613 21.326 4.187 1 93.97 93 LYS A CA 1
ATOM 730 C C . LYS A 1 93 ? 0.47 20.315 4.218 1 93.97 93 LYS A C 1
ATOM 732 O O . LYS A 1 93 ? 0.15 19.7 3.199 1 93.97 93 LYS A O 1
ATOM 737 N N . ILE A 1 94 ? -0.081 20.232 5.412 1 93.59 94 ILE A N 1
ATOM 738 C CA . ILE A 1 94 ? -1.298 19.441 5.557 1 93.59 94 ILE A CA 1
ATOM 739 C C . ILE A 1 94 ? -2.472 20.177 4.917 1 93.59 94 ILE A C 1
ATOM 741 O O . ILE A 1 94 ? -2.786 21.308 5.299 1 93.59 94 ILE A O 1
ATOM 745 N N . TYR A 1 95 ? -3.013 19.587 3.973 1 91 95 TYR A N 1
ATOM 746 C CA . TYR A 1 95 ? -4.185 20.146 3.308 1 91 95 TYR A CA 1
ATOM 747 C C . TYR A 1 95 ? -5.453 19.853 4.1 1 91 95 TYR A C 1
ATOM 749 O O . TYR A 1 95 ? -6.315 20.723 4.249 1 91 95 TYR A O 1
ATOM 757 N N . SER A 1 96 ? -5.57 18.677 4.616 1 88.97 96 SER A N 1
ATOM 758 C CA . SER A 1 96 ? -6.724 18.287 5.418 1 88.97 96 SER A CA 1
ATOM 759 C C . SER A 1 96 ? -6.402 17.087 6.303 1 88.97 96 SER A C 1
ATOM 761 O O . SER A 1 96 ? -5.416 16.385 6.071 1 88.97 96 SER A O 1
ATOM 763 N N . THR A 1 97 ? -7.162 16.992 7.39 1 88.38 97 THR A N 1
ATOM 764 C CA . THR A 1 97 ? -7.094 15.85 8.294 1 88.38 97 THR A CA 1
ATOM 765 C C . THR A 1 97 ? -8.442 15.14 8.37 1 88.38 97 THR A C 1
ATOM 767 O O . THR A 1 97 ? -9.479 15.783 8.546 1 88.38 97 THR A O 1
ATOM 770 N N . LEU A 1 98 ? -8.378 13.963 8.083 1 78.38 98 LEU A N 1
ATOM 771 C CA . LEU A 1 98 ? -9.573 13.136 8.214 1 78.38 98 LEU A CA 1
ATOM 772 C C . LEU A 1 98 ? -9.541 12.336 9.511 1 78.38 98 LEU A C 1
ATOM 774 O O . LEU A 1 98 ? -8.577 11.613 9.777 1 78.38 98 LEU A O 1
ATOM 778 N N . ASN A 1 99 ? -10.279 12.659 10.546 1 70.53 99 ASN A N 1
ATOM 779 C CA . ASN A 1 99 ? -10.33 12.024 11.859 1 70.53 99 ASN A CA 1
ATOM 780 C C . ASN A 1 99 ? -11.344 10.884 11.891 1 70.53 99 ASN A C 1
ATOM 782 O O . ASN A 1 99 ? -12.547 11.113 11.754 1 70.53 99 ASN A O 1
ATOM 786 N N . GLY A 1 100 ? -11.51 10.211 10.92 1 56.08 100 GLY A N 1
ATOM 787 C CA . GLY A 1 100 ? -12.589 9.244 11.033 1 56.08 100 GLY A CA 1
ATOM 788 C C . GLY A 1 100 ? -12.208 8.016 11.838 1 56.08 100 GLY A C 1
ATOM 789 O O . GLY A 1 100 ? -11.028 7.789 12.112 1 56.08 100 GLY A O 1
ATOM 790 N N . HIS A 1 101 ? -13.274 7.453 12.589 1 51.41 101 HIS A N 1
ATOM 791 C CA . HIS A 1 101 ? -13.306 6.245 13.406 1 51.41 101 HIS A CA 1
ATOM 792 C C . HIS A 1 101 ? -12.594 5.09 12.71 1 51.41 101 HIS A C 1
ATOM 794 O O . HIS A 1 101 ? -13.242 4.177 12.193 1 51.41 101 HIS A O 1
ATOM 800 N N . MET A 1 102 ? -11.571 5.492 12.156 1 57.16 102 MET A N 1
ATOM 801 C CA . MET A 1 102 ? -10.907 4.362 11.512 1 57.16 102 MET A CA 1
ATOM 802 C C . MET A 1 102 ? -10.088 3.565 12.521 1 57.16 102 MET A C 1
ATOM 804 O O . MET A 1 102 ? -8.91 3.287 12.29 1 57.16 102 MET A O 1
ATOM 808 N N . LYS A 1 103 ? -10.708 3.373 13.666 1 58.42 103 LYS A N 1
ATOM 809 C CA . LYS A 1 103 ? -10.058 2.552 14.684 1 58.42 103 LYS A CA 1
ATOM 810 C C . LYS A 1 103 ? -9.561 1.235 14.094 1 58.42 103 LYS A C 1
ATOM 812 O O . LYS A 1 103 ? -10.261 0.601 13.301 1 58.42 103 LYS A O 1
ATOM 817 N N . SER A 1 104 ? -8.328 0.934 14.269 1 65.88 104 SER A N 1
ATOM 818 C CA . SER A 1 104 ? -7.638 -0.32 13.989 1 65.88 104 SER A CA 1
ATOM 819 C C . SER A 1 104 ? -7.398 -0.497 12.493 1 65.88 104 SER A C 1
ATOM 821 O O . SER A 1 104 ? -7.443 -1.617 11.98 1 65.88 104 SER A O 1
ATOM 823 N N . VAL A 1 105 ? -7.295 0.605 11.791 1 70 105 VAL A N 1
ATOM 824 C CA . VAL A 1 105 ? -6.997 0.519 10.365 1 70 105 VAL A CA 1
ATOM 825 C C . VAL A 1 105 ? -5.573 0.004 10.166 1 70 105 VAL A C 1
ATOM 827 O O . VAL A 1 105 ? -4.625 0.545 10.74 1 70 105 VAL A O 1
ATOM 830 N N . ARG A 1 106 ? -5.447 -1.096 9.546 1 75.96 106 ARG A N 1
ATOM 831 C CA . ARG A 1 106 ? -4.149 -1.694 9.251 1 75.96 106 ARG A CA 1
ATOM 832 C C . ARG A 1 106 ? -3.622 -1.221 7.901 1 75.96 106 ARG A C 1
ATOM 834 O O . ARG A 1 106 ? -2.409 -1.108 7.707 1 75.96 106 ARG A O 1
ATOM 841 N N . THR A 1 107 ? -4.559 -0.963 7.015 1 83.35 107 THR A N 1
ATOM 842 C CA . THR A 1 107 ? -4.206 -0.567 5.656 1 83.35 107 THR A CA 1
ATOM 843 C C . THR A 1 107 ? -5.298 0.305 5.046 1 83.35 107 THR A C 1
ATOM 845 O O . THR A 1 107 ? -6.466 0.206 5.428 1 83.35 107 THR A O 1
ATOM 848 N N . LEU A 1 108 ? -4.907 1.18 4.168 1 86.08 108 LEU A N 1
ATOM 849 C CA . LEU A 1 108 ? -5.894 2.008 3.484 1 86.08 108 LEU A CA 1
ATOM 850 C C . LEU A 1 108 ? -5.427 2.357 2.074 1 86.08 108 LEU A C 1
ATOM 852 O O . LEU A 1 108 ? -4.256 2.166 1.739 1 86.08 108 LEU A O 1
ATOM 856 N N . ASP A 1 109 ? -6.289 2.668 1.263 1 88.24 109 ASP A N 1
ATOM 857 C CA . ASP A 1 109 ? -6.039 3.245 -0.054 1 88.24 109 ASP A CA 1
ATOM 858 C C . ASP A 1 109 ? -7.123 4.253 -0.427 1 88.24 109 ASP A C 1
ATOM 860 O O . ASP A 1 109 ? -8.178 4.302 0.209 1 88.24 109 ASP A O 1
ATOM 864 N N . PHE A 1 110 ? -6.755 5.046 -1.312 1 82.25 110 PHE A N 1
ATOM 865 C CA . PHE A 1 110 ? -7.646 6.111 -1.758 1 82.25 110 PHE A CA 1
ATOM 866 C C . PHE A 1 110 ? -7.97 5.96 -3.24 1 82.25 110 PHE A C 1
ATOM 868 O O . PHE A 1 110 ? -7.14 5.486 -4.018 1 82.25 110 PHE A O 1
ATOM 875 N N . ASN A 1 111 ? -9.134 6.367 -3.48 1 80.14 111 ASN A N 1
ATOM 876 C CA . ASN A 1 111 ? -9.43 6.388 -4.908 1 80.14 111 ASN A CA 1
ATOM 877 C C . ASN A 1 111 ? -8.637 7.474 -5.63 1 80.14 111 ASN A C 1
ATOM 879 O O . ASN A 1 111 ? -8.239 8.467 -5.019 1 80.14 111 ASN A O 1
ATOM 883 N N . PRO A 1 112 ? -8.439 7.359 -6.918 1 72.81 112 PRO A N 1
ATOM 884 C CA . PRO A 1 112 ? -7.559 8.272 -7.651 1 72.81 112 PRO A CA 1
ATOM 885 C C . PRO A 1 112 ? -7.995 9.731 -7.537 1 72.81 112 PRO A C 1
ATOM 887 O O . PRO A 1 112 ? -7.155 10.634 -7.558 1 72.81 112 PRO A O 1
ATOM 890 N N . SER A 1 113 ? -9.275 9.908 -7.335 1 73.13 113 SER A N 1
ATOM 891 C CA . SER A 1 113 ? -9.766 11.28 -7.25 1 73.13 113 SER A CA 1
ATOM 892 C C . SER A 1 113 ? -9.617 11.834 -5.837 1 73.13 113 SER A C 1
ATOM 894 O O . SER A 1 113 ? -9.758 13.04 -5.62 1 73.13 113 SER A O 1
ATOM 896 N N . GLY A 1 114 ? -9.256 10.868 -4.918 1 71.66 114 GLY A N 1
ATOM 897 C CA . GLY A 1 114 ? -9.074 11.269 -3.532 1 71.66 114 GLY A CA 1
ATOM 898 C C . GLY A 1 114 ? -10.382 11.526 -2.809 1 71.66 114 GLY A C 1
ATOM 899 O O . GLY A 1 114 ? -10.394 12.126 -1.732 1 71.66 114 GLY A O 1
ATOM 900 N N . GLU A 1 115 ? -11.463 11.059 -3.343 1 73.47 115 GLU A N 1
ATOM 901 C CA . GLU A 1 115 ? -12.783 11.365 -2.801 1 73.47 115 GLU A CA 1
ATOM 902 C C . GLU A 1 115 ? -13.136 10.431 -1.646 1 73.47 115 GLU A C 1
ATOM 904 O O . GLU A 1 115 ? -13.929 10.788 -0.773 1 73.47 115 GLU A O 1
ATOM 909 N N . TYR A 1 116 ? -12.619 9.247 -1.708 1 78.52 116 TYR A N 1
ATOM 910 C CA . TYR A 1 116 ? -12.931 8.341 -0.608 1 78.52 116 TYR A CA 1
ATOM 911 C C . TYR A 1 116 ? -11.743 7.441 -0.289 1 78.52 116 TYR A C 1
ATOM 913 O O . TYR A 1 116 ? -10.834 7.289 -1.109 1 78.52 116 TYR A O 1
ATOM 921 N N . VAL A 1 117 ? -11.861 6.958 0.925 1 82.42 117 VAL A N 1
ATOM 922 C CA . VAL A 1 117 ? -10.831 6.074 1.459 1 82.42 117 VAL A CA 1
ATOM 923 C C . VAL A 1 117 ? -11.421 4.69 1.721 1 82.42 117 VAL A C 1
ATOM 925 O O . VAL A 1 117 ? -12.538 4.571 2.231 1 82.42 117 VAL A O 1
ATOM 928 N N . VAL A 1 118 ? -10.691 3.7 1.232 1 87.35 118 VAL A N 1
ATOM 929 C CA . VAL A 1 118 ? -10.984 2.324 1.621 1 87.35 118 VAL A CA 1
ATOM 930 C C . VAL A 1 118 ? -9.984 1.862 2.677 1 87.35 118 VAL A C 1
ATOM 932 O O . VAL A 1 118 ? -8.791 2.161 2.585 1 87.35 118 VAL A O 1
ATOM 935 N N . SER A 1 119 ? -10.524 1.171 3.701 1 86.79 119 SER A N 1
ATOM 936 C CA . SER A 1 119 ? -9.639 0.766 4.788 1 86.79 119 SER A CA 1
ATOM 937 C C . SER A 1 119 ? -9.869 -0.691 5.175 1 86.79 119 SER A C 1
ATOM 939 O O . SER A 1 119 ? -10.995 -1.187 5.104 1 86.79 119 SER A O 1
ATOM 941 N N . GLY A 1 120 ? -8.749 -1.359 5.458 1 85.49 120 GLY A N 1
ATOM 942 C CA . GLY A 1 120 ? -8.791 -2.717 5.976 1 85.49 120 GLY A CA 1
ATOM 943 C C . GLY A 1 120 ? -8.431 -2.805 7.447 1 85.49 120 GLY A C 1
ATOM 944 O O . GLY A 1 120 ? -7.56 -2.074 7.923 1 85.49 120 GLY A O 1
ATOM 945 N N . SER A 1 121 ? -9.135 -3.66 8.183 1 78.06 121 SER A N 1
ATOM 946 C CA . SER A 1 121 ? -8.966 -3.757 9.629 1 78.06 121 SER A CA 1
ATOM 947 C C . SER A 1 121 ? -8.56 -5.167 10.045 1 78.06 121 SER A C 1
ATOM 949 O O . SER A 1 121 ? -8.487 -6.07 9.208 1 78.06 121 SER A O 1
ATOM 951 N N . ASN A 1 122 ? -8.257 -5.233 11.321 1 81.34 122 ASN A N 1
ATOM 952 C CA . ASN A 1 122 ? -7.879 -6.513 11.911 1 81.34 122 ASN A CA 1
ATOM 953 C C . ASN A 1 122 ? -9.075 -7.454 12.023 1 81.34 122 ASN A C 1
ATOM 955 O O . ASN A 1 122 ? -8.906 -8.657 12.229 1 81.34 122 ASN A O 1
ATOM 959 N N . ASP A 1 123 ? -10.269 -6.926 11.801 1 79.93 123 ASP A N 1
ATOM 960 C CA . ASP A 1 123 ? -11.473 -7.739 11.945 1 79.93 123 ASP A CA 1
ATOM 961 C C . ASP A 1 123 ? -11.847 -8.405 10.622 1 79.93 123 ASP A C 1
ATOM 963 O O . ASP A 1 123 ? -12.993 -8.816 10.43 1 79.93 123 ASP A O 1
ATOM 967 N N . THR A 1 124 ? -10.962 -8.423 9.647 1 86.48 124 THR A N 1
ATOM 968 C CA . THR A 1 124 ? -11.06 -9.143 8.382 1 86.48 124 THR A CA 1
ATOM 969 C C . THR A 1 124 ? -11.904 -8.362 7.379 1 86.48 124 THR A C 1
ATOM 971 O O . THR A 1 124 ? -12.2 -8.857 6.29 1 86.48 124 THR A O 1
ATOM 974 N N . THR A 1 125 ? -12.322 -7.202 7.828 1 86.81 125 THR A N 1
ATOM 975 C CA . THR A 1 125 ? -13.239 -6.445 6.984 1 86.81 125 THR A CA 1
ATOM 976 C C . THR A 1 125 ? -12.517 -5.283 6.308 1 86.81 125 THR A C 1
ATOM 978 O O . THR A 1 125 ? -11.464 -4.844 6.774 1 86.81 125 THR A O 1
ATOM 981 N N . VAL A 1 126 ? -13.084 -4.953 5.196 1 89.38 126 VAL A N 1
ATOM 982 C CA . VAL A 1 126 ? -12.71 -3.729 4.496 1 89.38 126 VAL A CA 1
ATOM 983 C C . VAL A 1 126 ? -13.9 -2.774 4.452 1 89.38 126 VAL A C 1
ATOM 985 O O . VAL A 1 126 ? -15.014 -3.175 4.105 1 89.38 126 VAL A O 1
ATOM 988 N N . ARG A 1 127 ? -13.658 -1.601 4.868 1 87.29 127 ARG A N 1
ATOM 989 C CA . ARG A 1 127 ? -14.681 -0.56 4.862 1 87.29 127 ARG A CA 1
ATOM 990 C C . ARG A 1 127 ? -14.622 0.257 3.575 1 87.29 127 ARG A C 1
ATOM 992 O O . ARG A 1 127 ? -13.563 0.771 3.208 1 87.29 127 ARG A O 1
ATOM 999 N N . VAL A 1 128 ? -15.711 0.32 2.888 1 84.44 128 VAL A N 1
ATOM 1000 C CA . VAL A 1 128 ? -15.812 1.037 1.62 1 84.44 128 VAL A CA 1
ATOM 1001 C C . VAL A 1 128 ? -16.939 2.064 1.696 1 84.44 128 VAL A C 1
ATOM 1003 O O . VAL A 1 128 ? -18.035 1.759 2.173 1 84.44 128 VAL A O 1
ATOM 1006 N N . PRO A 1 129 ? -16.583 3.248 1.274 1 75.46 129 PRO A N 1
ATOM 1007 C CA . PRO A 1 129 ? -17.689 4.207 1.219 1 75.46 129 PRO A CA 1
ATOM 1008 C C . PRO A 1 129 ? -18.752 3.824 0.192 1 75.46 129 PRO A C 1
ATOM 1010 O O . PRO A 1 129 ? -18.425 3.28 -0.866 1 75.46 129 PRO A O 1
ATOM 1013 N N . GLY A 1 130 ? -20.036 3.713 0.494 1 64.5 130 GLY A N 1
ATOM 1014 C CA . GLY A 1 130 ? -21.161 3.414 -0.377 1 64.5 130 GLY A CA 1
ATOM 1015 C C . GLY A 1 130 ? -21.778 4.651 -1.001 1 64.5 130 GLY A C 1
ATOM 1016 O O . GLY A 1 130 ? -21.575 5.766 -0.515 1 64.5 130 GLY A O 1
ATOM 1017 N N . MET B 1 1 ? -10.365 22.613 3.224 1 26.26 1 MET B N 1
ATOM 1018 C CA . MET B 1 1 ? -11.559 22.101 2.559 1 26.26 1 MET B CA 1
ATOM 1019 C C . MET B 1 1 ? -12 20.777 3.174 1 26.26 1 MET B C 1
ATOM 1021 O O . MET B 1 1 ? -11.188 19.865 3.343 1 26.26 1 MET B O 1
ATOM 1025 N N . ALA B 1 2 ? -13.144 20.63 3.832 1 32.45 2 ALA B N 1
ATOM 1026 C CA . ALA B 1 2 ? -13.792 19.492 4.479 1 32.45 2 ALA B CA 1
ATOM 1027 C C . ALA B 1 2 ? -13.661 18.23 3.631 1 32.45 2 ALA B C 1
ATOM 1029 O O . ALA B 1 2 ? -13.558 18.308 2.404 1 32.45 2 ALA B O 1
ATOM 1030 N N . LEU B 1 3 ? -12.975 17.248 3.966 1 40.6 3 LEU B N 1
ATOM 1031 C CA . LEU B 1 3 ? -13.378 16.079 3.193 1 40.6 3 LEU B CA 1
ATOM 1032 C C . LEU B 1 3 ? -14.786 16.255 2.635 1 40.6 3 LEU B C 1
ATOM 1034 O O . LEU B 1 3 ? -15.641 16.871 3.276 1 40.6 3 LEU B O 1
ATOM 1038 N N . PRO B 1 4 ? -14.977 16.275 1.284 1 38.92 4 PRO B N 1
ATOM 1039 C CA . PRO B 1 4 ? -16.394 16.487 0.982 1 38.92 4 PRO B CA 1
ATOM 1040 C C . PRO B 1 4 ? -17.318 15.886 2.039 1 38.92 4 PRO B C 1
ATOM 1042 O O . PRO B 1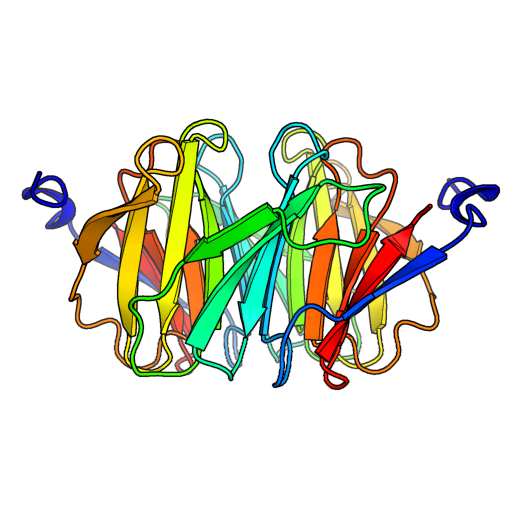 4 ? -16.988 14.863 2.643 1 38.92 4 PRO B O 1
ATOM 1045 N N . ARG B 1 5 ? -18.012 16.649 2.815 1 39.32 5 ARG B N 1
ATOM 1046 C CA . ARG B 1 5 ? -19.103 16.334 3.731 1 39.32 5 ARG B CA 1
ATOM 1047 C C . ARG B 1 5 ? -19.694 14.961 3.427 1 39.32 5 ARG B C 1
ATOM 1049 O O . ARG B 1 5 ? -20.186 14.278 4.328 1 39.32 5 ARG B O 1
ATOM 1056 N N . ASN B 1 6 ? -19.87 14.707 2.109 1 39.41 6 ASN B N 1
ATOM 1057 C CA . ASN B 1 6 ? -20.74 13.591 1.752 1 39.41 6 ASN B CA 1
ATOM 1058 C C . ASN B 1 6 ? -20.028 12.251 1.91 1 39.41 6 ASN B C 1
ATOM 1060 O O . ASN B 1 6 ? -20.268 11.321 1.139 1 39.41 6 ASN B O 1
ATOM 1064 N N . LEU B 1 7 ? -18.874 12.266 2.254 1 42.82 7 LEU B N 1
ATOM 1065 C CA . LEU B 1 7 ? -18.346 10.928 2.496 1 42.82 7 LEU B CA 1
ATOM 1066 C C . LEU B 1 7 ? -19.286 10.126 3.389 1 42.82 7 LEU B C 1
ATOM 1068 O O . LEU B 1 7 ? -18.92 9.056 3.88 1 42.82 7 LEU B O 1
ATOM 1072 N N . VAL B 1 8 ? -20.255 10.871 3.993 1 44.62 8 VAL B N 1
ATOM 1073 C CA . VAL B 1 8 ? -21.295 10.164 4.731 1 44.62 8 VAL B CA 1
ATOM 1074 C C . VAL B 1 8 ? -21.993 9.164 3.812 1 44.62 8 VAL B C 1
ATOM 1076 O O . VAL B 1 8 ? -23.187 8.898 3.966 1 44.62 8 VAL B O 1
ATOM 1079 N N . ALA B 1 9 ? -21.542 9.122 2.58 1 52.72 9 ALA B N 1
ATOM 1080 C CA . ALA B 1 9 ? -22.215 8.046 1.857 1 52.72 9 ALA B CA 1
ATOM 1081 C C . ALA B 1 9 ? -22.196 6.749 2.662 1 52.72 9 ALA B C 1
ATOM 1083 O O . ALA B 1 9 ? -21.387 6.593 3.579 1 52.72 9 ALA B O 1
ATOM 1084 N N . LYS B 1 10 ? -23.175 5.998 2.539 1 61.63 10 LYS B N 1
ATOM 1085 C CA . LYS B 1 10 ? -23.37 4.692 3.161 1 61.63 10 LYS B CA 1
ATOM 1086 C C . LYS B 1 10 ? -22.095 3.856 3.096 1 61.63 10 LYS B C 1
ATOM 1088 O O . LYS B 1 10 ? -21.525 3.666 2.019 1 61.63 10 LYS B O 1
ATOM 1093 N N . ILE B 1 11 ? -21.349 3.899 4.167 1 73.42 11 ILE B N 1
ATOM 1094 C CA . ILE B 1 11 ? -20.217 2.995 4.335 1 73.42 11 ILE B CA 1
ATOM 1095 C C . ILE B 1 11 ? -20.72 1.566 4.525 1 73.42 11 ILE B C 1
ATOM 1097 O O . ILE B 1 11 ? -21.714 1.339 5.219 1 73.42 11 ILE B O 1
ATOM 1101 N N . TYR B 1 12 ? -20.209 0.702 3.656 1 79.75 12 TYR B N 1
ATOM 1102 C CA . TYR B 1 12 ? -20.51 -0.704 3.902 1 79.75 12 TYR B CA 1
ATOM 1103 C C . TYR B 1 12 ? -19.231 -1.508 4.105 1 79.75 12 TYR B C 1
ATOM 1105 O O . TYR B 1 12 ? -18.145 -1.066 3.722 1 79.75 12 TYR B O 1
ATOM 1113 N N . ASP B 1 13 ? -19.408 -2.606 4.754 1 86.83 13 ASP B N 1
ATOM 1114 C CA . ASP B 1 13 ? -18.282 -3.485 5.051 1 86.83 13 ASP B CA 1
ATOM 1115 C C . ASP B 1 13 ? -18.283 -4.708 4.137 1 86.83 13 ASP B C 1
ATOM 1117 O O . ASP B 1 13 ? -19.34 -5.269 3.843 1 86.83 13 ASP B O 1
ATOM 1121 N N . ILE B 1 14 ? -17.116 -4.988 3.718 1 89.77 14 ILE B N 1
ATOM 1122 C CA . ILE B 1 14 ? -16.885 -6.235 2.996 1 89.77 14 ILE B CA 1
ATOM 1123 C C . ILE B 1 14 ? -16.125 -7.214 3.888 1 89.77 14 ILE B C 1
ATOM 1125 O O . ILE B 1 14 ? -15.106 -6.858 4.484 1 89.77 14 ILE B O 1
ATOM 1129 N N . LYS B 1 15 ? -16.675 -8.43 4.071 1 92.06 15 LYS B N 1
ATOM 1130 C CA . LYS B 1 15 ? -15.867 -9.494 4.661 1 92.06 15 LYS B CA 1
ATOM 1131 C C . LYS B 1 15 ? -14.855 -10.036 3.656 1 92.06 15 LYS B C 1
ATOM 1133 O O . LYS B 1 15 ? -15.182 -10.905 2.845 1 92.06 15 LYS B O 1
ATOM 1138 N N . ALA B 1 16 ? -13.7 -9.558 3.769 1 93.31 16 ALA B N 1
ATOM 1139 C CA . ALA B 1 16 ? -12.761 -9.709 2.661 1 93.31 16 ALA B CA 1
ATOM 1140 C C . ALA B 1 16 ? -11.927 -10.978 2.817 1 93.31 16 ALA B C 1
ATOM 1142 O O . ALA B 1 16 ? -11.482 -11.561 1.826 1 93.31 16 ALA B O 1
ATOM 1143 N N . HIS B 1 17 ? -11.695 -11.352 4.102 1 95.12 17 HIS B N 1
ATOM 1144 C CA . HIS B 1 17 ? -10.801 -12.477 4.348 1 95.12 17 HIS B CA 1
ATOM 1145 C C . HIS B 1 17 ? -11.231 -13.264 5.582 1 95.12 17 HIS B C 1
ATOM 1147 O O . HIS B 1 17 ? -12.047 -12.787 6.374 1 95.12 17 HIS B O 1
ATOM 1153 N N . ASP B 1 18 ? -10.74 -14.495 5.673 1 93.92 18 ASP B N 1
ATOM 1154 C CA . ASP B 1 18 ? -10.963 -15.302 6.869 1 93.92 18 ASP B CA 1
ATOM 1155 C C . ASP B 1 18 ? -9.971 -14.936 7.97 1 93.92 18 ASP B C 1
ATOM 1157 O O . ASP B 1 18 ? -10.155 -15.314 9.129 1 93.92 18 ASP B O 1
ATOM 1161 N N . GLY B 1 19 ? -8.934 -14.241 7.67 1 92.47 19 GLY B N 1
ATOM 1162 C CA . GLY B 1 19 ? -7.949 -13.679 8.58 1 92.47 19 GLY B CA 1
ATOM 1163 C C . GLY B 1 19 ? -7.815 -12.173 8.459 1 92.47 19 GLY B C 1
ATOM 1164 O O . GLY B 1 19 ? -8.611 -11.527 7.774 1 92.47 19 GLY B O 1
ATOM 1165 N N . LYS B 1 20 ? -6.895 -11.613 9.148 1 91.01 20 LYS B N 1
ATOM 1166 C CA . LYS B 1 20 ? -6.673 -10.171 9.105 1 91.01 20 LYS B CA 1
ATOM 1167 C C . LYS B 1 20 ? -6.403 -9.699 7.679 1 91.01 20 LYS B C 1
ATOM 1169 O O . LYS B 1 20 ? -5.705 -10.373 6.918 1 91.01 20 LYS B O 1
ATOM 1174 N N . VAL B 1 21 ? -6.99 -8.543 7.356 1 92.84 21 VAL B N 1
ATOM 1175 C CA . VAL B 1 21 ? -6.607 -7.877 6.115 1 92.84 21 VAL B CA 1
ATOM 1176 C C . VAL B 1 21 ? -5.263 -7.177 6.298 1 92.84 21 VAL B C 1
ATOM 1178 O O . VAL B 1 21 ? -5.124 -6.303 7.158 1 92.84 21 VAL B O 1
ATOM 1181 N N . THR B 1 22 ? -4.301 -7.463 5.497 1 90.39 22 THR B N 1
ATOM 1182 C CA . THR B 1 22 ? -2.942 -6.983 5.72 1 90.39 22 THR B CA 1
ATOM 1183 C C . THR B 1 22 ? -2.586 -5.885 4.721 1 90.39 22 THR B C 1
ATOM 1185 O O . THR B 1 22 ? -1.675 -5.091 4.962 1 90.39 22 THR B O 1
ATOM 1188 N N . SER B 1 23 ? -3.271 -5.881 3.628 1 91.06 23 SER B N 1
ATOM 1189 C CA . SER B 1 23 ? -2.996 -4.905 2.578 1 91.06 23 SER B CA 1
ATOM 1190 C C . SER B 1 23 ? -4.179 -4.769 1.626 1 91.06 23 SER B C 1
ATOM 1192 O O . SER B 1 23 ? -4.963 -5.706 1.463 1 91.06 23 SER B O 1
ATOM 1194 N N . LEU B 1 24 ? -4.329 -3.617 1.016 1 93.54 24 LEU B N 1
ATOM 1195 C CA . LEU B 1 24 ? -5.3 -3.41 -0.053 1 93.54 24 LEU B CA 1
ATOM 1196 C C . LEU B 1 24 ? -4.813 -2.347 -1.032 1 93.54 24 LEU B C 1
ATOM 1198 O O . LEU B 1 24 ? -3.895 -1.585 -0.721 1 93.54 24 LEU B O 1
ATOM 1202 N N . ASP B 1 25 ? -5.295 -2.354 -2.201 1 92.86 25 ASP B N 1
ATOM 1203 C CA . ASP B 1 25 ? -4.959 -1.414 -3.266 1 92.86 25 ASP B CA 1
ATOM 1204 C C . ASP B 1 25 ? -6.152 -1.184 -4.191 1 92.86 25 ASP B C 1
ATOM 1206 O O . ASP B 1 25 ? -6.77 -2.139 -4.666 1 92.86 25 ASP B O 1
ATOM 1210 N N . LEU B 1 26 ? -6.451 0.079 -4.338 1 92.1 26 LEU B N 1
ATOM 1211 C CA . LEU B 1 26 ? -7.513 0.445 -5.268 1 92.1 26 LEU B CA 1
ATOM 1212 C C . LEU B 1 26 ? -6.964 0.614 -6.681 1 92.1 26 LEU B C 1
ATOM 1214 O O . LEU B 1 26 ? -5.946 1.28 -6.88 1 92.1 26 LEU B O 1
ATOM 1218 N N . GLY B 1 27 ? -7.674 0.053 -7.577 1 91.02 27 GLY B N 1
ATOM 1219 C CA . GLY B 1 27 ? -7.265 0.175 -8.967 1 91.02 27 GLY B CA 1
ATOM 1220 C C . GLY B 1 27 ? -7.358 1.595 -9.494 1 91.02 27 GLY B C 1
ATOM 1221 O O . GLY B 1 27 ? -7.959 2.461 -8.856 1 91.02 27 GLY B O 1
ATOM 1222 N N . GLU B 1 28 ? -6.845 1.766 -10.638 1 85.44 28 GLU B N 1
ATOM 1223 C CA . GLU B 1 28 ? -6.712 3.095 -11.226 1 85.44 28 GLU B CA 1
ATOM 1224 C C . GLU B 1 28 ? -8.078 3.708 -11.521 1 85.44 28 GLU B C 1
ATOM 1226 O O . GLU B 1 28 ? -8.234 4.93 -11.498 1 85.44 28 GLU B O 1
ATOM 1231 N N . THR B 1 29 ? -9.039 2.86 -11.794 1 84.43 29 THR B N 1
ATOM 1232 C CA . THR B 1 29 ? -10.369 3.371 -12.108 1 84.43 29 THR B CA 1
ATOM 1233 C C . THR B 1 29 ? -11.174 3.606 -10.833 1 84.43 29 THR B C 1
ATOM 1235 O O . THR B 1 29 ? -12.229 4.242 -10.868 1 84.43 29 THR B O 1
ATOM 1238 N N . GLY B 1 30 ? -10.652 3.015 -9.745 1 86.62 30 GLY B N 1
ATOM 1239 C CA . GLY B 1 30 ? -11.367 3.131 -8.484 1 86.62 30 GLY B CA 1
ATOM 1240 C C . GLY B 1 30 ? -12.54 2.175 -8.373 1 86.62 30 GLY B C 1
ATOM 1241 O O . GLY B 1 30 ? -13.343 2.275 -7.443 1 86.62 30 GLY B O 1
ATOM 1242 N N . ARG B 1 31 ? -12.608 1.214 -9.249 1 88.64 31 ARG B N 1
ATOM 1243 C CA . ARG B 1 31 ? -13.769 0.33 -9.3 1 88.64 31 ARG B CA 1
ATOM 1244 C C . ARG B 1 31 ? -13.423 -1.058 -8.771 1 88.64 31 ARG B C 1
ATOM 1246 O O . ARG B 1 31 ? -14.315 -1.859 -8.484 1 88.64 31 ARG B O 1
ATOM 1253 N N . VAL B 1 32 ? -12.218 -1.326 -8.776 1 93.24 32 VAL B N 1
ATOM 1254 C CA . VAL B 1 32 ? -11.794 -2.652 -8.34 1 93.24 32 VAL B CA 1
ATOM 1255 C C . VAL B 1 32 ? -10.805 -2.525 -7.183 1 93.24 32 VAL B C 1
ATOM 1257 O O . VAL B 1 32 ? -9.91 -1.677 -7.213 1 93.24 32 VAL B O 1
ATOM 1260 N N . LEU B 1 33 ? -11.026 -3.312 -6.188 1 94.66 33 LEU B N 1
ATOM 1261 C CA . LEU B 1 33 ? -10.197 -3.389 -4.99 1 94.66 33 LEU B CA 1
ATOM 1262 C C . LEU B 1 33 ? -9.525 -4.754 -4.88 1 94.66 33 LEU B C 1
ATOM 1264 O O . LEU B 1 33 ? -10.166 -5.785 -5.1 1 94.66 33 LEU B O 1
ATOM 1268 N N . VAL B 1 34 ? -8.217 -4.746 -4.651 1 96.06 34 VAL B N 1
ATOM 1269 C CA . VAL B 1 34 ? -7.545 -5.997 -4.317 1 96.06 34 VAL B CA 1
ATOM 1270 C C . VAL B 1 34 ? -7.172 -6.005 -2.837 1 96.06 34 VAL B C 1
ATOM 1272 O O . VAL B 1 34 ? -6.75 -4.982 -2.291 1 96.06 34 VAL B O 1
ATOM 1275 N N . THR B 1 35 ? -7.365 -7.135 -2.186 1 96.19 35 THR B N 1
ATOM 1276 C CA . THR B 1 35 ? -7.014 -7.294 -0.779 1 96.19 35 THR B CA 1
ATOM 1277 C C . THR B 1 35 ? -6.133 -8.524 -0.577 1 96.19 35 THR B C 1
ATOM 1279 O O . THR B 1 35 ? -6.277 -9.521 -1.288 1 96.19 35 THR B O 1
ATOM 1282 N N . GLY B 1 36 ? -5.201 -8.368 0.305 1 95.63 36 GLY B N 1
ATOM 1283 C CA . GLY B 1 36 ? -4.408 -9.482 0.8 1 95.63 36 GLY B CA 1
ATOM 1284 C C . GLY B 1 36 ? -4.628 -9.762 2.274 1 95.63 36 GLY B C 1
ATOM 1285 O O . GLY B 1 36 ? -4.844 -8.839 3.062 1 95.63 36 GLY B O 1
ATOM 1286 N N . GLY B 1 37 ? -4.492 -11.008 2.626 1 94.96 37 GLY B N 1
ATOM 1287 C CA . GLY B 1 37 ? -4.789 -11.343 4.009 1 94.96 37 GLY B CA 1
ATOM 1288 C C . GLY B 1 37 ? -3.871 -12.41 4.575 1 94.96 37 GLY B C 1
ATOM 1289 O O . GLY B 1 37 ? -3.013 -12.939 3.865 1 94.96 37 GLY B O 1
ATOM 1290 N N . GLU B 1 38 ? -4.116 -12.609 5.819 1 95.29 38 GLU B N 1
ATOM 1291 C CA . GLU B 1 38 ? -3.379 -13.655 6.521 1 95.29 38 GLU B CA 1
ATOM 1292 C C . GLU B 1 38 ? -3.838 -15.043 6.083 1 95.29 38 GLU B C 1
ATOM 1294 O O . GLU B 1 38 ? -3.171 -16.041 6.364 1 95.29 38 GLU B O 1
ATOM 1299 N N . ASP B 1 39 ? -4.921 -15.217 5.443 1 95.89 39 ASP B N 1
ATOM 1300 C CA . ASP B 1 39 ? -5.434 -16.488 4.942 1 95.89 39 ASP B CA 1
ATOM 1301 C C . ASP B 1 39 ? -4.703 -16.911 3.67 1 95.89 39 ASP B C 1
ATOM 1303 O O . ASP B 1 39 ? -5.038 -17.933 3.066 1 95.89 39 ASP B O 1
ATOM 1307 N N . ARG B 1 40 ? -3.819 -16.095 3.152 1 96.58 40 ARG B N 1
ATOM 1308 C CA . ARG B 1 40 ? -2.901 -16.399 2.059 1 96.58 40 ARG B CA 1
ATOM 1309 C C . ARG B 1 40 ? -3.556 -16.142 0.706 1 96.58 40 ARG B C 1
ATOM 1311 O O . ARG B 1 40 ? -3.022 -16.535 -0.333 1 96.58 40 ARG B O 1
ATOM 1318 N N . ASN B 1 41 ? -4.719 -15.498 0.708 1 96.69 41 ASN B N 1
ATOM 1319 C CA . ASN B 1 41 ? -5.437 -15.248 -0.538 1 96.69 41 ASN B CA 1
ATOM 1320 C C . ASN B 1 41 ? -5.29 -13.798 -0.989 1 96.69 41 ASN B C 1
ATOM 1322 O O . ASN B 1 41 ? -5.152 -12.897 -0.16 1 96.69 41 ASN B O 1
ATOM 1326 N N . VAL B 1 42 ? -5.305 -13.62 -2.256 1 97.17 42 VAL B N 1
ATOM 1327 C CA . VAL B 1 42 ? -5.464 -12.324 -2.909 1 97.17 42 VAL B CA 1
ATOM 1328 C C . VAL B 1 42 ? -6.851 -12.231 -3.541 1 97.17 42 VAL B C 1
ATOM 1330 O O . VAL B 1 42 ? -7.158 -12.958 -4.489 1 97.17 42 VAL B O 1
ATOM 1333 N N . ASN B 1 43 ? -7.653 -11.345 -3.001 1 97.64 43 ASN B N 1
ATOM 1334 C CA . ASN B 1 43 ? -9.047 -11.271 -3.424 1 9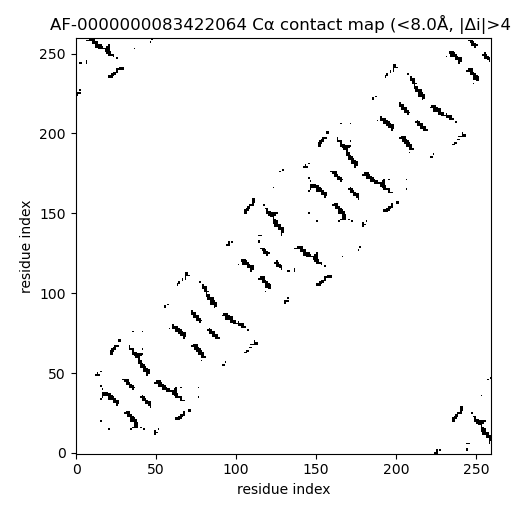7.64 43 ASN B CA 1
ATOM 1335 C C . ASN B 1 43 ? -9.343 -9.963 -4.153 1 97.64 43 ASN B C 1
ATOM 1337 O O . ASN B 1 43 ? -8.864 -8.901 -3.751 1 97.64 43 ASN B O 1
ATOM 1341 N N . LEU B 1 44 ? -10.129 -10.057 -5.18 1 97.12 44 LEU B N 1
ATOM 1342 C CA . LEU B 1 44 ? -10.552 -8.882 -5.935 1 97.12 44 LEU B CA 1
ATOM 1343 C C . LEU B 1 44 ? -12.047 -8.637 -5.766 1 97.12 44 LEU B C 1
ATOM 1345 O O . LEU B 1 44 ? -12.842 -9.579 -5.793 1 97.12 44 LEU B O 1
ATOM 1349 N N . TRP B 1 45 ? -12.351 -7.4 -5.618 1 95.35 45 TRP B N 1
ATOM 1350 C CA . TRP B 1 45 ? -13.713 -6.947 -5.353 1 95.35 45 TRP B CA 1
ATOM 1351 C C . TRP B 1 45 ? -14.114 -5.836 -6.317 1 95.35 45 TRP B C 1
ATOM 1353 O O . TRP B 1 45 ? -13.297 -4.976 -6.658 1 95.35 45 TRP B O 1
ATOM 1363 N N . ALA B 1 46 ? -15.375 -5.865 -6.69 1 92.19 46 ALA B N 1
ATOM 1364 C CA . ALA B 1 46 ? -15.959 -4.702 -7.354 1 92.19 46 ALA B CA 1
ATOM 1365 C C . ALA B 1 46 ? -16.573 -3.742 -6.339 1 92.19 46 ALA B C 1
ATOM 1367 O O . ALA B 1 46 ? -17.392 -4.146 -5.51 1 92.19 46 ALA B O 1
ATOM 1368 N N . ILE B 1 47 ? -16.096 -2.551 -6.421 1 86.09 47 ILE B N 1
ATOM 1369 C CA . ILE B 1 47 ? -16.644 -1.563 -5.498 1 86.09 47 ILE B CA 1
ATOM 1370 C C . ILE B 1 47 ? -18.147 -1.419 -5.729 1 86.09 47 ILE B C 1
ATOM 1372 O O . ILE B 1 47 ? -18.597 -1.303 -6.871 1 86.09 47 ILE B O 1
ATOM 1376 N N . GLY B 1 48 ? -18.886 -1.397 -4.706 1 82.67 48 GLY B N 1
ATOM 1377 C CA . GLY B 1 48 ? -20.336 -1.341 -4.797 1 82.67 48 GLY B CA 1
ATOM 1378 C C . GLY B 1 48 ? -20.992 -2.708 -4.728 1 82.67 48 GLY B C 1
ATOM 1379 O O . GLY B 1 48 ? -22.22 -2.813 -4.709 1 82.67 48 GLY B O 1
ATOM 1380 N N . GLN B 1 49 ? -20.188 -3.69 -4.792 1 83.43 49 GLN B N 1
ATOM 1381 C CA . GLN B 1 49 ? -20.658 -5.062 -4.63 1 83.43 49 GLN B CA 1
ATOM 1382 C C . GLN B 1 49 ? -20.059 -5.706 -3.383 1 83.43 49 GLN B C 1
ATOM 1384 O O . GLN B 1 49 ? -19.003 -5.284 -2.907 1 83.43 49 GLN B O 1
ATOM 1389 N N . ASP B 1 50 ? -20.758 -6.698 -2.867 1 82.02 50 ASP B N 1
ATOM 1390 C CA . ASP B 1 50 ? -20.3 -7.287 -1.612 1 82.02 50 ASP B CA 1
ATOM 1391 C C . ASP B 1 50 ? -19.67 -8.658 -1.847 1 82.02 50 ASP B C 1
ATOM 1393 O O . ASP B 1 50 ? -19.283 -9.341 -0.897 1 82.02 50 ASP B O 1
ATOM 1397 N N . GLU B 1 51 ? -19.546 -8.93 -3.071 1 87.3 51 GLU B N 1
ATOM 1398 C CA . GLU B 1 51 ? -18.998 -10.258 -3.333 1 87.3 51 GLU B CA 1
ATOM 1399 C C . GLU B 1 51 ? -17.622 -10.168 -3.985 1 87.3 51 GLU B C 1
ATOM 1401 O O . GLU B 1 51 ? -17.395 -9.325 -4.856 1 87.3 51 GLU B O 1
ATOM 1406 N N . CYS B 1 52 ? -16.799 -11.08 -3.533 1 92.04 52 CYS B N 1
ATOM 1407 C CA . CYS B 1 52 ? -15.498 -11.28 -4.161 1 92.04 52 CYS B CA 1
ATOM 1408 C C . CYS B 1 52 ? -15.651 -11.903 -5.544 1 92.04 52 CYS B C 1
ATOM 1410 O O . CYS B 1 52 ? -16.189 -13.003 -5.678 1 92.04 52 CYS B O 1
ATOM 1412 N N . PHE B 1 53 ? -15.173 -11.179 -6.562 1 93.28 53 PHE B N 1
ATOM 1413 C CA . PHE B 1 53 ? -15.429 -11.732 -7.887 1 93.28 53 PHE B CA 1
ATOM 1414 C C . PHE B 1 53 ? -14.247 -12.571 -8.36 1 93.28 53 PHE B C 1
ATOM 1416 O O . PHE B 1 53 ? -14.359 -13.314 -9.337 1 93.28 53 PHE B O 1
ATOM 1423 N N . MET B 1 54 ? -13.084 -12.554 -7.718 1 95.66 54 MET B N 1
ATOM 1424 C CA . MET B 1 54 ? -11.902 -13.345 -8.047 1 95.66 54 MET B CA 1
ATOM 1425 C C . MET B 1 54 ? -11.033 -13.565 -6.813 1 95.66 54 MET B C 1
ATOM 1427 O O . MET B 1 54 ? -10.777 -12.628 -6.055 1 95.66 54 MET B O 1
ATOM 1431 N N . SER B 1 55 ? -10.647 -14.801 -6.615 1 96.87 55 SER B N 1
ATOM 1432 C CA . SER B 1 55 ? -9.699 -15.156 -5.564 1 96.87 55 SER B CA 1
ATOM 1433 C C . SER B 1 55 ? -8.473 -15.857 -6.14 1 96.87 55 SER B C 1
ATOM 1435 O O . SER B 1 55 ? -8.594 -16.903 -6.782 1 96.87 55 SER B O 1
ATOM 1437 N N . LEU B 1 56 ? -7.377 -15.252 -5.944 1 96.96 56 LEU B N 1
ATOM 1438 C CA . LEU B 1 56 ? -6.113 -15.793 -6.433 1 96.96 56 LEU B CA 1
ATOM 1439 C C . LEU B 1 56 ? -5.381 -16.547 -5.329 1 96.96 56 LEU B C 1
ATOM 1441 O O . LEU B 1 56 ? -5.028 -15.964 -4.301 1 96.96 56 LEU B O 1
ATOM 1445 N N . THR B 1 57 ? -5.194 -17.843 -5.614 1 95.68 57 THR B N 1
ATOM 1446 C CA . THR B 1 57 ? -4.565 -18.728 -4.639 1 95.68 57 THR B CA 1
ATOM 1447 C C . THR B 1 57 ? -3.23 -19.247 -5.162 1 95.68 57 THR B C 1
ATOM 1449 O O . THR B 1 57 ? -3.109 -19.588 -6.341 1 95.68 57 THR B O 1
ATOM 1452 N N . GLY B 1 58 ? -2.224 -19.028 -4.34 1 94.01 58 GLY B N 1
ATOM 1453 C CA . GLY B 1 58 ? -0.911 -19.497 -4.753 1 94.01 58 GLY B CA 1
ATOM 1454 C C . GLY B 1 58 ? 0.158 -19.287 -3.697 1 94.01 58 GLY B C 1
ATOM 1455 O O . GLY B 1 58 ? 1.204 -19.938 -3.727 1 94.01 58 GLY B O 1
ATOM 1456 N N . HIS B 1 59 ? -0.079 -18.411 -2.845 1 93.98 59 HIS B N 1
ATOM 1457 C CA . HIS B 1 59 ? 0.829 -18.215 -1.721 1 93.98 59 HIS B CA 1
ATOM 1458 C C . HIS B 1 59 ? 0.626 -19.286 -0.655 1 93.98 59 HIS B C 1
ATOM 1460 O O . HIS B 1 59 ? -0.497 -19.746 -0.436 1 93.98 59 HIS B O 1
ATOM 1466 N N . ASN B 1 60 ? 1.649 -19.672 0.034 1 94.36 60 ASN B N 1
ATOM 1467 C CA . ASN B 1 60 ? 1.579 -20.623 1.139 1 94.36 60 ASN B CA 1
ATOM 1468 C C . ASN B 1 60 ? 1.768 -19.932 2.486 1 94.36 60 ASN B C 1
ATOM 1470 O O . ASN B 1 60 ? 1.819 -20.592 3.525 1 94.36 60 ASN B O 1
ATOM 1474 N N . ARG B 1 61 ? 1.914 -18.638 2.397 1 93.43 61 ARG B N 1
ATOM 1475 C CA . ARG B 1 61 ? 2.102 -17.82 3.591 1 93.43 61 ARG B CA 1
ATOM 1476 C C . ARG B 1 61 ? 1.238 -16.564 3.537 1 93.43 61 ARG B C 1
ATOM 1478 O O . ARG B 1 61 ? 0.623 -16.272 2.509 1 93.43 61 ARG B O 1
ATOM 1485 N N . SER B 1 62 ? 1.196 -15.917 4.697 1 93.34 62 SER B N 1
ATOM 1486 C CA . SER B 1 62 ? 0.415 -14.688 4.797 1 93.34 62 SER B CA 1
ATOM 1487 C C . SER B 1 62 ? 0.877 -13.655 3.775 1 93.34 62 SER B C 1
ATOM 1489 O O . SER B 1 62 ? 2.078 -13.485 3.555 1 93.34 62 SER B O 1
ATOM 1491 N N . ILE B 1 63 ? -0.101 -12.932 3.192 1 92.38 63 ILE B N 1
ATOM 1492 C CA . ILE B 1 63 ? 0.194 -11.848 2.26 1 92.38 63 ILE B CA 1
ATOM 1493 C C . ILE B 1 63 ? 0.504 -10.57 3.037 1 92.38 63 ILE B C 1
ATOM 1495 O O . ILE B 1 63 ? -0.236 -10.196 3.949 1 92.38 63 ILE B O 1
ATOM 1499 N N . GLU B 1 64 ? 1.546 -9.877 2.654 1 87.48 64 GLU B N 1
ATOM 1500 C CA . GLU B 1 64 ? 1.927 -8.65 3.347 1 87.48 64 GLU B CA 1
ATOM 1501 C C . GLU B 1 64 ? 1.623 -7.42 2.497 1 87.48 64 GLU B C 1
ATOM 1503 O O . GLU B 1 64 ? 1.411 -6.328 3.029 1 87.48 64 GLU B O 1
ATOM 1508 N N . CYS B 1 65 ? 1.578 -7.674 1.199 1 89.46 65 CYS B N 1
ATOM 1509 C CA . CYS B 1 65 ? 1.374 -6.533 0.314 1 89.46 65 CYS B CA 1
ATOM 1510 C C . CYS B 1 65 ? 0.743 -6.97 -1.003 1 89.46 65 CYS B C 1
ATOM 1512 O O . CYS B 1 65 ? 1.103 -8.012 -1.552 1 89.46 65 CYS B O 1
ATOM 1514 N N . VAL B 1 66 ? -0.156 -6.121 -1.516 1 92.43 66 VAL B N 1
ATOM 1515 C CA . VAL B 1 66 ? -0.729 -6.289 -2.848 1 92.43 66 VAL B CA 1
ATOM 1516 C C . VAL B 1 66 ? -0.751 -4.945 -3.573 1 92.43 66 VAL B C 1
ATOM 1518 O O . VAL B 1 66 ? -0.994 -3.904 -2.958 1 92.43 66 VAL B O 1
ATOM 1521 N N . ARG B 1 67 ? -0.499 -4.991 -4.86 1 91.57 67 ARG B N 1
ATOM 1522 C CA . ARG B 1 67 ? -0.499 -3.779 -5.673 1 91.57 67 ARG B CA 1
ATOM 1523 C C . ARG B 1 67 ? -0.941 -4.077 -7.101 1 91.57 67 ARG B C 1
ATOM 1525 O O . ARG B 1 67 ? -0.508 -5.065 -7.697 1 91.57 67 ARG B O 1
ATOM 1532 N N . PHE B 1 68 ? -1.838 -3.163 -7.59 1 91.35 68 PHE B N 1
ATOM 1533 C CA . PHE B 1 68 ? -2.146 -3.223 -9.014 1 91.35 68 PHE B CA 1
ATOM 1534 C C . PHE B 1 68 ? -0.965 -2.733 -9.844 1 91.35 68 PHE B C 1
ATOM 1536 O O . PHE B 1 68 ? -0.161 -1.926 -9.373 1 91.35 68 PHE B O 1
ATOM 1543 N N . ALA B 1 69 ? -0.94 -3.313 -11.013 1 87.24 69 ALA B N 1
ATOM 1544 C CA . ALA B 1 69 ? 0.078 -2.876 -11.965 1 87.24 69 ALA B CA 1
ATOM 1545 C C . ALA B 1 69 ? -0.438 -2.963 -13.399 1 87.24 69 ALA B C 1
ATOM 1547 O O . ALA B 1 69 ? -1.46 -3.602 -13.659 1 87.24 69 ALA B O 1
ATOM 1548 N N . TYR B 1 70 ? 0.251 -2.251 -14.329 1 87.22 70 TYR B N 1
ATOM 1549 C CA . TYR B 1 70 ? -0.009 -2.303 -15.763 1 87.22 70 TYR B CA 1
ATOM 1550 C C . TYR B 1 70 ? -1.481 -2.041 -16.06 1 87.22 70 TYR B C 1
ATOM 1552 O O . TYR B 1 70 ? -2.136 -2.838 -16.735 1 87.22 70 TYR B O 1
ATOM 1560 N N . LYS B 1 71 ? -1.955 -0.89 -15.46 1 84.66 71 LYS B N 1
ATOM 1561 C CA . LYS B 1 71 ? -3.326 -0.441 -15.683 1 84.66 71 LYS B CA 1
ATOM 1562 C C . LYS B 1 71 ? -4.331 -1.479 -15.192 1 84.66 71 LYS B C 1
ATOM 1564 O O . LYS B 1 71 ? -5.251 -1.855 -15.922 1 84.66 71 LYS B O 1
ATOM 1569 N N . ASP B 1 72 ? -4.054 -2.129 -14.087 1 89.15 72 ASP B N 1
ATOM 1570 C CA . ASP B 1 72 ? -4.928 -3.026 -13.338 1 89.15 72 ASP B CA 1
ATOM 1571 C C . ASP B 1 72 ? -5.02 -4.393 -14.012 1 89.15 72 ASP B C 1
ATOM 1573 O O . ASP B 1 72 ? -5.892 -5.198 -13.678 1 89.15 72 ASP B O 1
ATOM 1577 N N . ASN B 1 73 ? -4.085 -4.648 -15.012 1 92.64 73 ASN B N 1
ATOM 1578 C CA . ASN B 1 73 ? -4.11 -5.956 -15.659 1 92.64 73 ASN B CA 1
ATOM 1579 C C . ASN B 1 73 ? -3.368 -7.004 -14.834 1 92.64 73 ASN B C 1
ATOM 1581 O O . ASN B 1 73 ? -3.543 -8.205 -15.047 1 92.64 73 ASN B O 1
ATOM 1585 N N . PHE B 1 74 ? -2.514 -6.455 -14.007 1 92.64 74 PHE B N 1
ATOM 1586 C CA . PHE B 1 74 ? -1.739 -7.338 -13.143 1 92.64 74 PHE B CA 1
ATOM 1587 C C . PHE B 1 74 ? -1.867 -6.917 -11.684 1 92.64 74 PHE B C 1
ATOM 1589 O O . PHE B 1 74 ? -2.15 -5.754 -11.391 1 92.64 74 PHE B O 1
ATOM 1596 N N . VAL B 1 75 ? -1.674 -7.908 -10.819 1 93.73 75 VAL B N 1
ATOM 1597 C CA . VAL B 1 75 ? -1.514 -7.661 -9.39 1 93.73 75 VAL B CA 1
ATOM 1598 C C . VAL B 1 75 ? -0.232 -8.324 -8.891 1 93.73 75 VAL B C 1
ATOM 1600 O O . VAL B 1 75 ? 0.062 -9.468 -9.248 1 93.73 75 VAL B O 1
ATOM 1603 N N . TYR B 1 76 ? 0.468 -7.525 -8.166 1 90.34 76 TYR B N 1
ATOM 1604 C CA . TYR B 1 76 ? 1.584 -8.108 -7.429 1 90.34 76 TYR B CA 1
ATOM 1605 C C . TYR B 1 76 ? 1.181 -8.426 -5.994 1 90.34 76 TYR B C 1
ATOM 1607 O O . TYR B 1 76 ? 0.468 -7.649 -5.355 1 90.34 76 TYR B O 1
ATOM 1615 N N . SER B 1 77 ? 1.656 -9.536 -5.519 1 91.35 77 SER B N 1
ATOM 1616 C CA . SER B 1 77 ? 1.513 -9.9 -4.113 1 91.35 77 SER B CA 1
ATOM 1617 C C . SER B 1 77 ? 2.842 -10.356 -3.521 1 91.35 77 SER B C 1
ATOM 1619 O O . SER B 1 77 ? 3.66 -10.964 -4.215 1 91.35 77 SER B O 1
ATOM 1621 N N . ALA B 1 78 ? 2.992 -10.017 -2.275 1 88.63 78 ALA B N 1
ATOM 1622 C CA . ALA B 1 78 ? 4.182 -10.457 -1.551 1 88.63 78 ALA B CA 1
ATOM 1623 C C . ALA B 1 78 ? 3.807 -11.114 -0.226 1 88.63 78 ALA B C 1
ATOM 1625 O O . ALA B 1 78 ? 2.916 -10.636 0.481 1 88.63 78 ALA B O 1
ATOM 1626 N N . ASP B 1 79 ? 4.564 -12.172 0.06 1 89.84 79 ASP B N 1
ATOM 1627 C CA . ASP B 1 79 ? 4.291 -12.825 1.336 1 89.84 79 ASP B CA 1
ATOM 1628 C C . ASP B 1 79 ? 5.364 -12.484 2.368 1 89.84 79 ASP B C 1
ATOM 1630 O O . ASP B 1 79 ? 6.253 -11.672 2.101 1 89.84 79 ASP B O 1
ATOM 1634 N N . ASP B 1 80 ? 5.231 -13.038 3.542 1 84.07 80 ASP B N 1
ATOM 1635 C CA . ASP B 1 80 ? 6.016 -12.582 4.685 1 84.07 80 ASP B CA 1
ATOM 1636 C C . ASP B 1 80 ? 7.445 -13.115 4.618 1 84.07 80 ASP B C 1
ATOM 1638 O O . ASP B 1 80 ? 8.292 -12.739 5.432 1 84.07 80 ASP B O 1
ATOM 1642 N N . ILE B 1 81 ? 7.828 -13.922 3.643 1 82.63 81 ILE B N 1
ATOM 1643 C CA . ILE B 1 81 ? 9.21 -14.368 3.501 1 82.63 81 ILE B CA 1
ATOM 1644 C C . ILE B 1 81 ? 9.818 -13.769 2.235 1 82.63 81 ILE B C 1
ATOM 1646 O O . ILE B 1 81 ? 10.921 -14.144 1.832 1 82.63 81 ILE B O 1
ATOM 1650 N N . GLY B 1 82 ? 9.018 -12.977 1.521 1 81.02 82 GLY B N 1
ATOM 1651 C CA . GLY B 1 82 ? 9.603 -12.175 0.458 1 81.02 82 GLY B CA 1
ATOM 1652 C C . GLY B 1 82 ? 9.383 -12.763 -0.923 1 81.02 82 GLY B C 1
ATOM 1653 O O . GLY B 1 82 ? 10.038 -12.359 -1.887 1 81.02 82 GLY B O 1
ATOM 1654 N N . ILE B 1 83 ? 8.492 -13.744 -1.054 1 86.67 83 ILE B N 1
ATOM 1655 C CA . ILE B 1 83 ? 8.118 -14.236 -2.375 1 86.67 83 ILE B CA 1
ATOM 1656 C C . ILE B 1 83 ? 7.096 -13.294 -3.007 1 86.67 83 ILE B C 1
ATOM 1658 O O . ILE B 1 83 ? 6.041 -13.031 -2.424 1 86.67 83 ILE B O 1
ATOM 1662 N N . ILE B 1 84 ? 7.432 -12.882 -4.214 1 88.27 84 ILE B N 1
ATOM 1663 C CA . ILE B 1 84 ? 6.547 -11.975 -4.937 1 88.27 84 ILE B CA 1
ATOM 1664 C C . ILE B 1 84 ? 5.959 -12.687 -6.152 1 88.27 84 ILE B C 1
ATOM 1666 O O . ILE B 1 84 ? 6.687 -13.315 -6.925 1 88.27 84 ILE B O 1
ATOM 1670 N N . ARG B 1 85 ? 4.687 -12.566 -6.264 1 91.75 85 ARG B N 1
ATOM 1671 C CA . ARG B 1 85 ? 4.004 -13.132 -7.423 1 91.75 85 ARG B CA 1
ATOM 1672 C C . ARG B 1 85 ? 3.341 -12.039 -8.255 1 91.75 85 ARG B C 1
ATOM 1674 O O . ARG B 1 85 ? 2.759 -11.1 -7.706 1 91.75 85 ARG B O 1
ATOM 1681 N N . ARG B 1 86 ? 3.461 -12.197 -9.506 1 90.7 86 ARG B N 1
ATOM 1682 C CA . ARG B 1 86 ? 2.72 -11.384 -10.465 1 90.7 86 ARG B CA 1
ATOM 1683 C C . ARG B 1 86 ? 1.569 -12.175 -11.079 1 90.7 86 ARG B C 1
ATOM 1685 O O . ARG B 1 86 ? 1.788 -13.213 -11.707 1 90.7 86 ARG B O 1
ATOM 1692 N N . TRP B 1 87 ? 0.411 -11.627 -10.88 1 95.65 87 TRP B N 1
ATOM 1693 C CA . TRP B 1 87 ? -0.794 -12.299 -11.355 1 95.65 87 TRP B CA 1
ATOM 1694 C C . TRP B 1 87 ? -1.312 -11.649 -12.634 1 95.65 87 TRP B C 1
ATOM 1696 O O . TRP B 1 87 ? -1.434 -10.424 -12.709 1 95.65 87 TRP B O 1
ATOM 1706 N N . ASP B 1 88 ? -1.558 -12.444 -13.61 1 95.84 88 ASP B N 1
ATOM 1707 C CA . ASP B 1 88 ? -2.325 -12.007 -14.773 1 95.84 88 ASP B CA 1
ATOM 1708 C C . ASP B 1 88 ? -3.826 -12.104 -14.508 1 95.84 88 ASP B C 1
ATOM 1710 O O . ASP B 1 88 ? -4.38 -13.203 -14.436 1 95.84 88 ASP B O 1
ATOM 1714 N N . LEU B 1 89 ? -4.457 -11.01 -14.416 1 95.82 89 LEU B N 1
ATOM 1715 C CA . LEU B 1 89 ? -5.852 -11.012 -13.99 1 95.82 89 LEU B CA 1
ATOM 1716 C C . LEU B 1 89 ? -6.762 -11.499 -15.113 1 95.82 89 LEU B C 1
ATOM 1718 O O . LEU B 1 89 ? -7.843 -12.033 -14.855 1 95.82 89 LEU B O 1
ATOM 1722 N N . ASN B 1 90 ? -6.356 -11.301 -16.272 1 94.96 90 ASN B N 1
ATOM 1723 C CA . ASN B 1 90 ? -7.144 -11.809 -17.39 1 94.96 90 ASN B CA 1
ATOM 1724 C C . ASN B 1 90 ? -7.088 -13.332 -17.468 1 94.96 90 ASN B C 1
ATOM 1726 O O . ASN B 1 90 ? -8.111 -13.985 -17.682 1 94.96 90 ASN B O 1
ATOM 1730 N N . ALA B 1 91 ? -5.951 -13.883 -17.208 1 95.07 91 ALA B N 1
ATOM 1731 C CA . ALA B 1 91 ? -5.772 -15.333 -17.238 1 95.07 91 ALA B CA 1
ATOM 1732 C C . ALA B 1 91 ? -6.044 -15.948 -15.869 1 95.07 91 ALA B C 1
ATOM 1734 O O . ALA B 1 91 ? -6.194 -17.166 -15.747 1 95.07 91 ALA B O 1
ATOM 1735 N N . GLN B 1 92 ? -6.09 -15.126 -14.872 1 93.86 92 GLN B N 1
ATOM 1736 C CA . GLN B 1 92 ? -6.296 -15.523 -13.483 1 93.86 92 GLN B CA 1
ATOM 1737 C C . GLN B 1 92 ? -5.261 -16.556 -13.047 1 93.86 92 GLN B C 1
ATOM 1739 O O . GLN B 1 92 ? -5.613 -17.596 -12.486 1 93.86 92 GLN B O 1
ATOM 1744 N N . LYS B 1 93 ? -4.024 -16.283 -13.396 1 93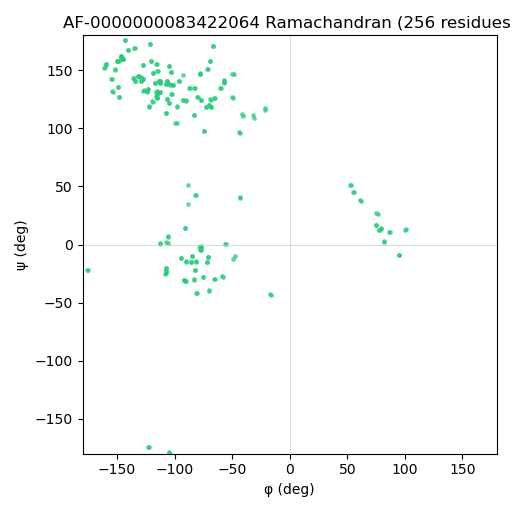.96 93 LYS B N 1
ATOM 1745 C CA . LYS B 1 93 ? -2.916 -17.165 -13.037 1 93.96 93 LYS B CA 1
ATOM 1746 C C . LYS B 1 93 ? -1.684 -16.362 -12.63 1 93.96 93 LYS B C 1
ATOM 1748 O O . LYS B 1 93 ? -1.618 -15.154 -12.868 1 93.96 93 LYS B O 1
ATOM 1753 N N . ILE B 1 94 ? -0.785 -17.128 -12.052 1 93.55 94 ILE B N 1
ATOM 1754 C CA . ILE B 1 94 ? 0.521 -16.543 -11.77 1 93.55 94 ILE B CA 1
ATOM 1755 C C . ILE B 1 94 ? 1.3 -16.365 -13.071 1 93.55 94 ILE B C 1
ATOM 1757 O O . ILE B 1 94 ? 1.541 -17.334 -13.795 1 93.55 94 ILE B O 1
ATOM 1761 N N . TYR B 1 95 ? 1.598 -15.194 -13.359 1 90.88 95 TYR B N 1
ATOM 1762 C CA . TYR B 1 95 ? 2.394 -14.883 -14.54 1 90.88 95 TYR B CA 1
ATOM 1763 C C . TYR B 1 95 ? 3.879 -15.093 -14.268 1 90.88 95 TYR B C 1
ATOM 1765 O O . TYR B 1 95 ? 4.6 -15.634 -15.11 1 90.88 95 TYR B O 1
ATOM 1773 N N . SER B 1 96 ? 4.332 -14.693 -13.124 1 88.93 96 SER B N 1
ATOM 1774 C CA . SER B 1 96 ? 5.728 -14.866 -12.737 1 88.93 96 SER B CA 1
ATOM 1775 C C . SER B 1 96 ? 5.896 -14.793 -11.223 1 88.93 96 SER B C 1
ATOM 1777 O O . SER B 1 96 ? 5.008 -14.31 -10.518 1 88.93 96 SER B O 1
ATOM 1779 N N . THR B 1 97 ? 6.967 -15.427 -10.766 1 88.43 97 THR B N 1
ATOM 1780 C CA . THR B 1 97 ? 7.37 -15.365 -9.365 1 88.43 97 THR B CA 1
ATOM 1781 C C . THR B 1 97 ? 8.759 -14.749 -9.229 1 88.43 97 THR B C 1
ATOM 1783 O O . THR B 1 97 ? 9.689 -15.138 -9.938 1 88.43 97 THR B O 1
ATOM 1786 N N . LEU B 1 98 ? 8.791 -13.775 -8.523 1 78.44 98 LEU B N 1
ATOM 1787 C CA . LEU B 1 98 ? 10.073 -13.145 -8.225 1 78.44 98 LEU B CA 1
ATOM 1788 C C . LEU B 1 98 ? 10.6 -13.599 -6.868 1 78.44 98 LEU B C 1
ATOM 1790 O O . LEU B 1 98 ? 9.9 -13.493 -5.858 1 78.44 98 LEU B O 1
ATOM 1794 N N . ASN B 1 99 ? 11.588 -14.467 -6.813 1 69.72 99 ASN B N 1
ATOM 1795 C CA . ASN B 1 99 ? 12.198 -15.014 -5.606 1 69.72 99 ASN B CA 1
ATOM 1796 C C . ASN B 1 99 ? 13.349 -14.142 -5.114 1 69.72 99 ASN B C 1
ATOM 1798 O O . ASN B 1 99 ? 14.355 -13.984 -5.809 1 69.72 99 ASN B O 1
ATOM 1802 N N . GLY B 1 100 ? 13.186 -12.979 -4.962 1 56.22 100 GLY B N 1
ATOM 1803 C CA . GLY B 1 100 ? 14.363 -12.244 -4.527 1 56.22 100 GLY B CA 1
ATOM 1804 C C . GLY B 1 100 ? 14.464 -12.118 -3.018 1 56.22 100 GLY B C 1
ATOM 1805 O O . GLY B 1 100 ? 13.493 -12.373 -2.302 1 56.22 100 GLY B O 1
ATOM 1806 N N . HIS B 1 101 ? 15.794 -12.149 -2.557 1 51.37 101 HIS B N 1
ATOM 1807 C CA . HIS B 1 101 ? 16.274 -11.971 -1.191 1 51.37 101 HIS B CA 1
ATOM 1808 C C . HIS B 1 101 ? 15.56 -10.812 -0.503 1 51.37 101 HIS B C 1
ATOM 1810 O O . HIS B 1 101 ? 16.133 -9.732 -0.342 1 51.37 101 HIS B O 1
ATOM 1816 N N . MET B 1 102 ? 14.372 -10.827 -0.784 1 57.57 102 MET B N 1
ATOM 1817 C CA . MET B 1 102 ? 13.717 -9.712 -0.107 1 57.57 102 MET B CA 1
ATOM 1818 C C . MET B 1 102 ? 13.383 -10.072 1.337 1 57.57 102 MET B C 1
ATOM 1820 O O . MET B 1 102 ? 12.282 -9.789 1.814 1 57.57 102 MET B O 1
ATOM 1824 N N . LYS B 1 103 ? 14.361 -10.713 1.941 1 58.91 103 LYS B N 1
ATOM 1825 C CA . LYS B 1 103 ? 14.192 -11.042 3.353 1 58.91 103 LYS B CA 1
ATOM 1826 C C . LYS B 1 103 ? 13.762 -9.818 4.156 1 58.91 103 LYS B C 1
ATOM 1828 O O . LYS B 1 103 ? 14.262 -8.714 3.93 1 58.91 103 LYS B O 1
ATOM 1833 N N . SER B 1 104 ? 12.72 -9.924 4.883 1 66.73 104 SER B N 1
ATOM 1834 C CA . SER B 1 104 ? 12.196 -8.986 5.871 1 66.73 104 SER B CA 1
ATOM 1835 C C . SER B 1 104 ? 11.502 -7.806 5.2 1 66.73 104 SER B C 1
ATOM 1837 O O . SER B 1 104 ? 11.544 -6.684 5.708 1 66.73 104 SER B O 1
ATOM 1839 N N . VAL B 1 105 ? 11.011 -8.038 4.002 1 70.75 105 VAL B N 1
ATOM 1840 C CA . VAL B 1 105 ? 10.279 -6.973 3.324 1 70.75 105 VAL B CA 1
ATOM 1841 C C . VAL B 1 105 ? 8.958 -6.715 4.044 1 70.75 105 VAL B C 1
ATOM 1843 O O . VAL B 1 105 ? 8.185 -7.644 4.289 1 70.75 105 VAL B O 1
ATOM 1846 N N . ARG B 1 106 ? 8.798 -5.561 4.525 1 76.27 106 ARG B N 1
ATOM 1847 C CA . ARG B 1 106 ? 7.577 -5.156 5.213 1 76.27 106 ARG B CA 1
ATOM 1848 C C . ARG B 1 106 ? 6.577 -4.54 4.24 1 76.27 106 ARG B C 1
ATOM 1850 O O . ARG B 1 106 ? 5.365 -4.669 4.423 1 76.27 106 ARG B O 1
ATOM 1857 N N . THR B 1 107 ? 7.124 -3.904 3.239 1 83.55 107 THR B N 1
ATOM 1858 C CA . THR B 1 107 ? 6.297 -3.204 2.263 1 83.55 107 THR B CA 1
ATOM 1859 C C . THR B 1 107 ? 6.994 -3.145 0.907 1 83.55 107 THR B C 1
ATOM 1861 O O . THR B 1 107 ? 8.224 -3.178 0.833 1 83.55 107 THR B O 1
ATOM 1864 N N . LEU B 1 108 ? 6.205 -3.112 -0.131 1 86.36 108 LEU B N 1
ATOM 1865 C CA . LEU B 1 108 ? 6.785 -2.989 -1.464 1 86.36 108 LEU B CA 1
ATOM 1866 C C . LEU B 1 108 ? 5.846 -2.233 -2.398 1 86.36 108 LEU B C 1
ATOM 1868 O O . LEU B 1 108 ? 4.67 -2.043 -2.081 1 86.36 108 LEU B O 1
ATOM 1872 N N . ASP B 1 109 ? 6.347 -1.707 -3.384 1 88.36 109 ASP B N 1
ATOM 1873 C CA . ASP B 1 109 ? 5.607 -1.14 -4.507 1 88.36 109 ASP B CA 1
ATOM 1874 C C . ASP B 1 109 ? 6.354 -1.354 -5.822 1 88.36 109 ASP B C 1
ATOM 1876 O O . ASP B 1 109 ? 7.536 -1.703 -5.82 1 88.36 109 ASP B O 1
ATOM 1880 N N . PHE B 1 110 ? 5.623 -1.263 -6.815 1 82.23 110 PHE B N 1
ATOM 1881 C CA . PHE B 1 110 ? 6.158 -1.477 -8.155 1 82.23 110 PHE B CA 1
ATOM 1882 C C . PHE B 1 110 ? 6.004 -0.223 -9.006 1 82.23 110 PHE B C 1
ATOM 1884 O O . PHE B 1 110 ? 5.047 0.535 -8.837 1 82.23 110 PHE B O 1
ATOM 1891 N N . ASN B 1 111 ? 6.959 -0.129 -9.824 1 79.93 111 ASN B N 1
ATOM 1892 C CA . ASN B 1 111 ? 6.772 0.972 -10.763 1 79.93 111 ASN B CA 1
ATOM 1893 C C . ASN B 1 111 ? 5.634 0.689 -11.739 1 79.93 111 ASN B C 1
ATOM 1895 O O . ASN B 1 111 ? 5.304 -0.47 -11.997 1 79.93 111 ASN B O 1
ATOM 1899 N N . PRO B 1 112 ? 5.048 1.701 -12.335 1 72.57 112 PRO B N 1
ATOM 1900 C CA . PRO B 1 112 ? 3.853 1.525 -13.163 1 72.57 112 PRO B CA 1
ATOM 1901 C C . PRO B 1 112 ? 4.077 0.559 -14.324 1 72.57 112 PRO B C 1
ATOM 1903 O O . PRO B 1 112 ? 3.148 -0.138 -14.74 1 72.57 112 PRO B O 1
ATOM 1906 N N . SER B 1 113 ? 5.316 0.49 -14.748 1 72.97 113 SER B N 1
ATOM 1907 C CA . SER B 1 113 ? 5.595 -0.389 -15.879 1 72.97 113 SER B CA 1
ATOM 1908 C C . SER B 1 113 ? 5.826 -1.825 -15.42 1 72.97 113 SER B C 1
ATOM 1910 O O . SER B 1 113 ? 5.848 -2.748 -16.237 1 72.97 113 SER B O 1
ATOM 1912 N N . GLY B 1 114 ? 5.931 -1.95 -14.047 1 71.38 114 GLY B N 1
ATOM 1913 C CA . GLY B 1 114 ? 6.144 -3.271 -13.479 1 71.38 114 GLY B CA 1
ATOM 1914 C C . GLY B 1 114 ? 7.562 -3.778 -13.663 1 71.38 114 GLY B C 1
ATOM 1915 O O . GLY B 1 114 ? 7.829 -4.968 -13.482 1 71.38 114 GLY B O 1
ATOM 1916 N N . GLU B 1 115 ? 8.474 -2.909 -13.977 1 73.18 115 GLU B N 1
ATOM 1917 C CA . GLU B 1 115 ? 9.836 -3.311 -14.314 1 73.18 115 GLU B CA 1
ATOM 1918 C C . GLU B 1 115 ? 10.679 -3.512 -13.057 1 73.18 115 GLU B C 1
ATOM 1920 O O . GLU B 1 115 ? 11.645 -4.278 -13.067 1 73.18 115 GLU B O 1
ATOM 1925 N N . TYR B 1 116 ? 10.348 -2.791 -12.043 1 78.49 116 TYR B N 1
ATOM 1926 C CA . TYR B 1 116 ? 11.127 -2.976 -10.824 1 78.49 116 TYR B CA 1
ATOM 1927 C C . TYR B 1 116 ? 10.251 -2.813 -9.587 1 78.49 116 TYR B C 1
ATOM 1929 O O . TYR B 1 116 ? 9.165 -2.234 -9.659 1 78.49 116 TYR B O 1
ATOM 1937 N N . VAL B 1 117 ? 10.816 -3.388 -8.559 1 82.39 117 VAL B N 1
ATOM 1938 C CA . VAL B 1 117 ? 10.156 -3.371 -7.258 1 82.39 117 VAL B CA 1
ATOM 1939 C C . VAL B 1 117 ? 10.996 -2.573 -6.263 1 82.39 117 VAL B C 1
ATOM 1941 O O . VAL B 1 117 ? 12.223 -2.7 -6.234 1 82.39 117 VAL B O 1
ATOM 1944 N N . VAL B 1 118 ? 10.313 -1.683 -5.57 1 87.45 118 VAL B N 1
ATOM 1945 C CA . VAL B 1 118 ? 10.914 -1.035 -4.41 1 87.45 118 VAL B CA 1
ATOM 1946 C C . VAL B 1 118 ? 10.386 -1.675 -3.128 1 87.45 118 VAL B C 1
ATOM 1948 O O . VAL B 1 118 ? 9.197 -1.986 -3.027 1 87.45 118 VAL B O 1
ATOM 1951 N N . SER B 1 119 ? 11.319 -1.901 -2.192 1 86.93 119 SER B N 1
ATOM 1952 C CA . SER B 1 119 ? 10.901 -2.582 -0.971 1 86.93 119 SER B CA 1
ATOM 1953 C C . SER B 1 119 ? 11.457 -1.888 0.267 1 86.93 119 SER B C 1
ATOM 1955 O O . SER B 1 119 ? 12.562 -1.344 0.237 1 86.93 119 SER B O 1
ATOM 1957 N N . GLY B 1 120 ? 10.597 -1.838 1.292 1 85.74 120 GLY B N 1
ATOM 1958 C CA . GLY B 1 120 ? 11.005 -1.335 2.594 1 8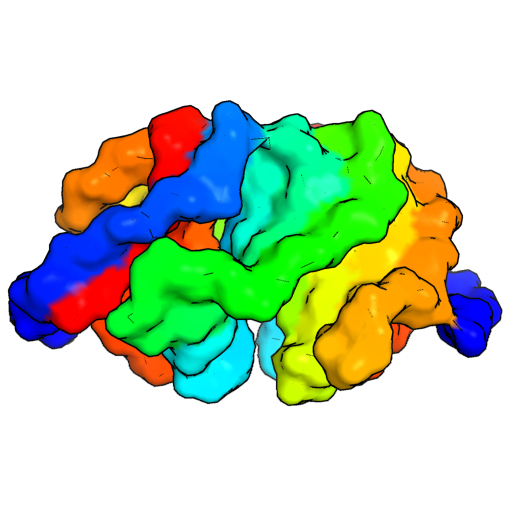5.74 120 GLY B CA 1
ATOM 1959 C C . GLY B 1 120 ? 11.158 -2.429 3.635 1 85.74 120 GLY B C 1
ATOM 1960 O O . GLY B 1 120 ? 10.387 -3.391 3.65 1 85.74 120 GLY B O 1
ATOM 1961 N N . SER B 1 121 ? 12.181 -2.305 4.472 1 78.2 121 SER B N 1
ATOM 1962 C CA . SER B 1 121 ? 12.508 -3.35 5.436 1 78.2 121 SER B CA 1
ATOM 1963 C C . SER B 1 121 ? 12.463 -2.817 6.865 1 78.2 121 SER B C 1
ATOM 1965 O O . SER B 1 121 ? 12.262 -1.62 7.08 1 78.2 121 SER B O 1
ATOM 1967 N N . ASN B 1 122 ? 12.594 -3.787 7.746 1 81.51 122 ASN B N 1
ATOM 1968 C CA . ASN B 1 122 ? 12.623 -3.464 9.169 1 81.51 122 ASN B CA 1
ATOM 1969 C C . ASN B 1 122 ? 13.92 -2.761 9.557 1 81.51 122 ASN B C 1
ATOM 1971 O O . ASN B 1 122 ? 14.011 -2.167 10.633 1 81.51 122 ASN B O 1
ATOM 1975 N N . ASP B 1 123 ? 14.894 -2.744 8.656 1 80.4 123 ASP B N 1
ATOM 1976 C CA . ASP B 1 123 ? 16.189 -2.144 8.965 1 80.4 123 ASP B CA 1
ATOM 1977 C C . ASP B 1 123 ? 16.218 -0.669 8.572 1 80.4 123 ASP B C 1
ATOM 1979 O O . ASP B 1 123 ? 17.291 -0.088 8.398 1 80.4 123 ASP B O 1
ATOM 1983 N N . THR B 1 124 ? 15.076 -0.064 8.305 1 86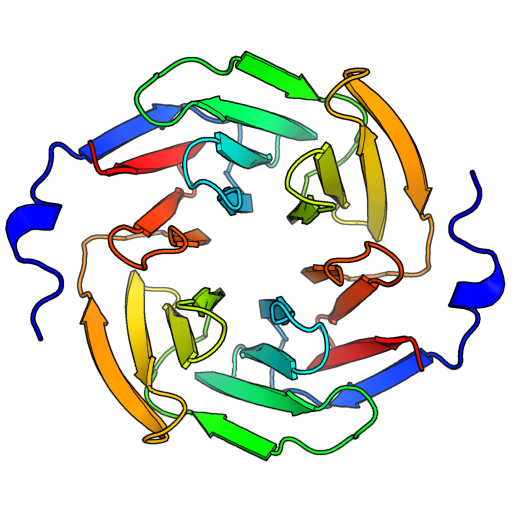.83 124 THR B N 1
ATOM 1984 C CA . THR B 1 124 ? 14.871 1.362 8.075 1 86.83 124 THR B CA 1
ATOM 1985 C C . THR B 1 124 ? 15.224 1.735 6.638 1 86.83 124 THR B C 1
ATOM 1987 O O . THR B 1 124 ? 15.234 2.915 6.281 1 86.83 124 THR B O 1
ATOM 1990 N N . THR B 1 125 ? 15.582 0.715 5.891 1 87.11 125 THR B N 1
ATOM 1991 C CA . THR B 1 125 ? 16.056 0.996 4.541 1 87.11 125 THR B CA 1
ATOM 1992 C C . THR B 1 125 ? 14.992 0.638 3.508 1 87.11 125 THR B C 1
ATOM 1994 O O . THR B 1 125 ? 14.087 -0.151 3.789 1 87.11 125 THR B O 1
ATOM 1997 N N . VAL B 1 126 ? 15.118 1.342 2.432 1 89.55 126 VAL B N 1
ATOM 1998 C CA . VAL B 1 126 ? 14.362 1.014 1.228 1 89.55 126 VAL B CA 1
ATOM 1999 C C . VAL B 1 126 ? 15.319 0.603 0.112 1 89.55 126 VAL B C 1
ATOM 2001 O O . VAL B 1 126 ? 16.315 1.284 -0.142 1 89.55 126 VAL B O 1
ATOM 2004 N N . ARG B 1 127 ? 15.056 -0.492 -0.446 1 87.4 127 ARG B N 1
ATOM 2005 C CA . ARG B 1 127 ? 15.854 -1.008 -1.554 1 87.4 127 ARG B CA 1
ATOM 2006 C C . ARG B 1 127 ? 15.261 -0.591 -2.896 1 87.4 127 ARG B C 1
ATOM 2008 O O . ARG B 1 127 ? 14.076 -0.813 -3.153 1 87.4 127 ARG B O 1
ATOM 2015 N N . VAL B 1 128 ? 16.041 0.044 -3.695 1 84.58 128 VAL B N 1
ATOM 2016 C CA . VAL B 1 128 ? 15.622 0.539 -5.002 1 84.58 128 VAL B CA 1
ATOM 2017 C C . VAL B 1 128 ? 16.547 -0.013 -6.084 1 84.58 128 VAL B C 1
ATOM 2019 O O . VAL B 1 128 ? 17.771 -0.004 -5.928 1 84.58 128 VAL B O 1
ATOM 2022 N N . PRO B 1 129 ? 15.91 -0.51 -7.102 1 75.53 129 PRO B N 1
ATOM 2023 C CA . PRO B 1 129 ? 16.782 -0.923 -8.204 1 75.53 129 PRO B CA 1
ATOM 2024 C C . PRO B 1 129 ? 17.499 0.254 -8.862 1 75.53 129 PRO B C 1
ATOM 2026 O O . PRO B 1 129 ? 16.931 1.343 -8.974 1 75.53 129 PRO B O 1
ATOM 2029 N N . GLY B 1 130 ? 18.802 0.312 -9.019 1 64.43 130 GLY B N 1
ATOM 2030 C CA . GLY B 1 130 ? 19.614 1.327 -9.67 1 64.43 130 GLY B CA 1
ATOM 2031 C C . GLY B 1 130 ? 19.791 1.087 -11.157 1 64.43 130 GLY B C 1
ATOM 2032 O O . GLY B 1 130 ? 19.592 -0.03 -11.639 1 64.43 130 GLY B O 1
#

Radius of gyration: 16.85 Å; Cα contacts (8 Å, |Δi|>4): 776; chains: 2; bounding box: 46×44×35 Å